Protein AF-A0AAW7FZV9-F1 (afdb_monomer_lite)

Secondary structure (DSSP, 8-state):
--HHHHHHHHHH-TTS---HHHHHHHHHHHHHHHHHHHHHHHHHHHHHHHHHHHHHHHHHHHHHHHHHHHHHHHHHHHHHHHHHHH--S-THHHHHHHHHHHHHHHHHHHHHHHHHHHHHHHHHHHHHHHHHHHH-GGGGGG--TTS-HHHHHHHHHHHHHT-PPPPPPPGGGS--S-TTS-----HHHHHHHHHHTT---EEE-TTT--EEETTS---S--SS--S-S---PPP-

Radius of gyration: 45.5 Å; chains: 1; bounding box: 96×72×115 Å

Structure (mmCIF, N/CA/C/O backbone):
data_AF-A0AAW7FZV9-F1
#
_entry.id   AF-A0AAW7FZV9-F1
#
loop_
_atom_site.group_PDB
_atom_site.id
_atom_site.type_symbol
_atom_site.label_atom_id
_atom_site.label_alt_id
_atom_site.label_comp_id
_atom_site.label_asym_id
_atom_site.label_entity_id
_atom_site.label_seq_id
_atom_site.pdbx_PDB_ins_code
_atom_site.Cartn_x
_atom_site.Cartn_y
_atom_site.Cartn_z
_atom_site.occupancy
_atom_site.B_iso_or_equiv
_atom_site.auth_seq_id
_atom_site.auth_comp_id
_atom_site.auth_asym_id
_atom_site.auth_atom_id
_atom_site.pdbx_PDB_model_num
ATOM 1 N N . MET A 1 1 ? 39.078 41.104 9.890 1.00 48.28 1 MET A N 1
ATOM 2 C CA . MET A 1 1 ? 39.860 40.511 10.993 1.00 48.28 1 MET A CA 1
ATOM 3 C C . MET A 1 1 ? 38.990 39.436 11.601 1.00 48.28 1 MET A C 1
ATOM 5 O O . MET A 1 1 ? 37.828 39.721 11.857 1.00 48.28 1 MET A O 1
ATOM 9 N N . THR A 1 2 ? 39.477 38.201 11.698 1.00 67.50 2 THR A N 1
ATOM 10 C CA . THR A 1 2 ? 38.737 37.128 12.384 1.00 67.50 2 THR A CA 1
ATOM 11 C C . THR A 1 2 ? 38.692 37.427 13.885 1.00 67.50 2 THR A C 1
ATOM 13 O O . THR A 1 2 ? 39.606 38.070 14.400 1.00 67.50 2 THR A O 1
ATOM 16 N N . ASP A 1 3 ? 37.669 36.950 14.599 1.00 77.88 3 ASP A N 1
ATOM 17 C CA . ASP A 1 3 ? 37.513 37.195 16.048 1.00 77.88 3 ASP A CA 1
ATOM 18 C C . ASP A 1 3 ? 38.757 36.783 16.861 1.00 77.88 3 ASP A C 1
ATOM 20 O O . ASP A 1 3 ? 39.100 37.402 17.863 1.00 77.88 3 ASP A O 1
ATOM 24 N N . ILE A 1 4 ? 39.497 35.782 16.377 1.00 77.38 4 ILE A N 1
ATOM 25 C CA . ILE A 1 4 ? 40.758 35.319 16.969 1.00 77.38 4 ILE A CA 1
ATOM 26 C C . ILE A 1 4 ? 41.880 36.365 16.837 1.00 77.38 4 ILE A C 1
ATOM 28 O O . ILE A 1 4 ? 42.621 36.588 17.794 1.00 77.38 4 ILE A O 1
ATOM 32 N N . GLN A 1 5 ? 41.995 37.044 15.689 1.00 78.44 5 GLN A N 1
ATOM 33 C CA . GLN A 1 5 ? 43.024 38.070 15.466 1.00 78.44 5 GLN A CA 1
ATOM 34 C C . GLN A 1 5 ? 42.822 39.283 16.381 1.00 78.44 5 GLN A C 1
ATOM 36 O O . GLN A 1 5 ? 43.799 39.811 16.906 1.00 78.44 5 GLN A O 1
ATOM 41 N N . ALA A 1 6 ? 41.566 39.678 16.615 1.00 80.06 6 ALA A N 1
ATOM 42 C CA . ALA A 1 6 ? 41.227 40.761 17.537 1.00 80.06 6 ALA A CA 1
ATOM 43 C C . ALA A 1 6 ? 41.594 40.405 18.991 1.00 80.06 6 ALA A C 1
ATOM 45 O O . ALA A 1 6 ? 42.264 41.179 19.671 1.00 80.06 6 ALA A O 1
ATOM 46 N N . LEU A 1 7 ? 41.259 39.189 19.441 1.00 78.88 7 LEU A N 1
ATOM 47 C CA . LEU A 1 7 ? 41.617 38.703 20.780 1.00 78.88 7 LEU A CA 1
ATOM 48 C C . LEU A 1 7 ? 43.136 38.593 20.983 1.00 78.88 7 LEU A C 1
ATOM 50 O O . LEU A 1 7 ? 43.645 38.873 22.070 1.00 78.88 7 LEU A O 1
ATOM 54 N N . ARG A 1 8 ? 43.879 38.210 19.939 1.00 82.25 8 ARG A N 1
ATOM 55 C CA . ARG A 1 8 ? 45.347 38.139 19.972 1.00 82.25 8 ARG A CA 1
ATOM 56 C C . ARG A 1 8 ? 45.977 39.521 20.140 1.00 82.25 8 ARG A C 1
ATOM 58 O O . ARG A 1 8 ? 46.935 39.664 20.899 1.00 82.25 8 ARG A O 1
ATOM 65 N N . GLU A 1 9 ? 45.430 40.531 19.471 1.00 81.31 9 GLU A N 1
ATOM 66 C CA . GLU A 1 9 ? 45.873 41.925 19.574 1.00 81.31 9 GLU A CA 1
ATOM 67 C C . GLU A 1 9 ? 45.597 42.509 20.971 1.00 81.31 9 GLU A C 1
ATOM 69 O O . GLU A 1 9 ? 46.486 43.114 21.577 1.00 81.31 9 GLU A O 1
ATOM 74 N N . GLU A 1 10 ? 44.420 42.231 21.542 1.00 79.88 10 GLU A N 1
ATOM 75 C CA . GLU A 1 10 ? 44.061 42.630 22.909 1.00 79.88 10 GLU A CA 1
ATOM 76 C C . GLU A 1 10 ? 44.958 41.972 23.970 1.00 79.88 10 GLU A C 1
ATOM 78 O O . GLU A 1 10 ? 45.475 42.646 24.865 1.00 79.88 10 GLU A O 1
ATOM 83 N N . LEU A 1 11 ? 45.1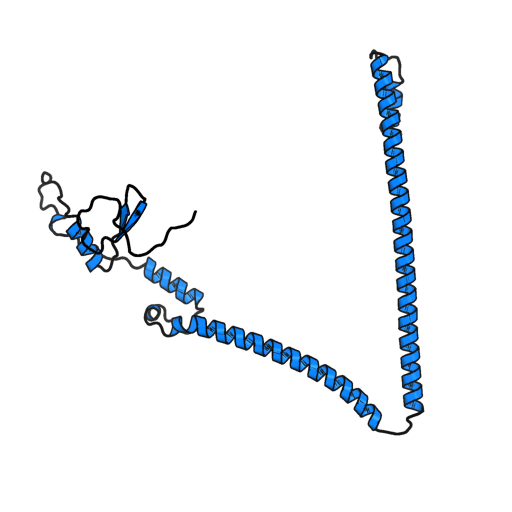98 40.661 23.861 1.00 74.81 11 LEU A N 1
ATOM 84 C CA . LEU A 1 11 ? 46.033 39.909 24.806 1.00 74.81 11 LEU A CA 1
ATOM 85 C C . LEU A 1 11 ? 47.528 40.227 24.678 1.00 74.81 11 LEU A C 1
ATOM 87 O O . LEU A 1 11 ? 48.272 40.082 25.654 1.00 74.81 11 LEU A O 1
ATOM 91 N N . SER A 1 12 ? 47.968 40.680 23.502 1.00 75.12 12 SER A N 1
ATOM 92 C CA . SER A 1 12 ? 49.342 41.123 23.261 1.00 75.12 12 SER A CA 1
ATOM 93 C C . SER A 1 12 ? 49.638 42.506 23.859 1.00 75.12 12 SER A C 1
ATOM 95 O O . SER A 1 12 ? 50.814 42.866 23.966 1.00 75.12 12 SER A O 1
ATOM 97 N N . ASN A 1 13 ? 48.625 43.282 24.271 1.00 76.50 13 ASN A N 1
ATOM 98 C CA . ASN A 1 13 ? 48.815 44.612 24.849 1.00 76.50 13 ASN A CA 1
ATOM 99 C C . ASN A 1 13 ? 49.250 44.535 26.332 1.00 76.50 13 ASN A C 1
ATOM 101 O O . ASN A 1 13 ? 48.475 44.103 27.195 1.00 76.50 13 ASN A O 1
ATOM 105 N N . PRO A 1 14 ? 50.464 45.001 26.694 1.00 67.62 14 PRO A N 1
ATOM 106 C CA . PRO A 1 14 ? 50.975 44.872 28.054 1.00 67.62 14 PRO A CA 1
ATOM 107 C C . PRO A 1 14 ? 50.201 45.671 29.110 1.00 67.62 14 PRO A C 1
ATOM 109 O O . PRO A 1 14 ? 50.259 45.307 30.287 1.00 67.62 14 PRO A O 1
ATOM 112 N N . ALA A 1 15 ? 49.471 46.718 28.709 1.00 60.53 15 ALA A N 1
ATOM 113 C CA . ALA A 1 15 ? 48.881 47.729 29.594 1.00 60.53 15 ALA A CA 1
ATOM 114 C C . ALA A 1 15 ? 47.685 47.247 30.444 1.00 60.53 15 ALA A C 1
ATOM 116 O O . ALA A 1 15 ? 47.315 47.894 31.420 1.00 60.53 15 ALA A O 1
ATOM 117 N N . ILE A 1 16 ? 47.085 46.103 30.111 1.00 59.22 16 ILE A N 1
ATOM 118 C CA . ILE A 1 16 ? 45.865 45.600 30.762 1.00 59.22 16 ILE A CA 1
ATOM 119 C C . ILE A 1 16 ? 46.254 44.711 31.949 1.00 59.22 16 ILE A C 1
ATOM 121 O O . ILE A 1 16 ? 46.385 43.523 31.718 1.00 59.22 16 ILE A O 1
ATOM 125 N N . GLY A 1 17 ? 46.494 45.247 33.156 1.00 57.84 17 GLY A N 1
ATOM 126 C CA . GLY A 1 17 ? 47.088 44.648 34.390 1.00 57.84 17 GLY A CA 1
ATOM 127 C C . GLY A 1 17 ? 46.850 43.168 34.795 1.00 57.84 17 GLY A C 1
ATOM 128 O O . GLY A 1 17 ? 46.640 42.868 35.965 1.00 57.84 17 GLY A O 1
ATOM 129 N N . SER A 1 18 ? 46.923 42.233 33.857 1.00 60.34 18 SER A N 1
ATOM 130 C CA . SER A 1 18 ? 46.695 40.800 33.962 1.00 60.34 18 SER A CA 1
ATOM 131 C C . SER A 1 18 ? 48.032 40.079 34.105 1.00 60.34 18 SER A C 1
ATOM 133 O O . SER A 1 18 ? 49.039 40.464 33.504 1.00 60.34 18 SER A O 1
ATOM 135 N N . ASN A 1 19 ? 48.033 39.026 34.921 1.00 73.12 19 ASN A N 1
ATOM 136 C CA . ASN A 1 19 ? 49.198 38.211 35.239 1.00 73.12 19 ASN A CA 1
ATOM 137 C C . ASN A 1 19 ? 49.856 37.679 33.949 1.00 73.12 19 ASN A C 1
ATOM 139 O O . ASN A 1 19 ? 49.227 36.969 33.164 1.00 73.12 19 ASN A O 1
ATOM 143 N N . ALA A 1 20 ? 51.136 38.005 33.734 1.00 75.81 20 ALA A N 1
ATOM 144 C CA . ALA A 1 20 ? 51.879 37.676 32.514 1.00 75.81 20 ALA A CA 1
ATOM 145 C C . ALA A 1 20 ? 51.858 36.177 32.160 1.00 75.81 20 ALA A C 1
ATOM 147 O O . ALA A 1 20 ? 51.938 35.817 30.986 1.00 75.81 20 ALA A O 1
ATOM 148 N N . HIS A 1 21 ? 51.731 35.299 33.159 1.00 74.94 21 HIS A N 1
ATOM 149 C CA . HIS A 1 21 ? 51.603 33.862 32.942 1.00 74.94 21 HIS A CA 1
ATOM 150 C C . HIS A 1 21 ? 50.275 33.487 32.265 1.00 74.94 21 HIS A C 1
ATOM 152 O O . HIS A 1 21 ? 50.275 32.702 31.319 1.00 74.94 21 HIS A O 1
ATOM 158 N N . LEU A 1 22 ? 49.164 34.106 32.675 1.00 80.00 22 LEU A N 1
ATOM 159 C CA . LEU A 1 22 ? 47.839 33.850 32.103 1.00 80.00 22 LEU A CA 1
ATOM 160 C C . LEU A 1 22 ? 47.755 34.316 30.646 1.00 80.00 22 LEU A C 1
ATOM 162 O O . LEU A 1 22 ? 47.154 33.633 29.825 1.00 80.00 22 LEU A O 1
ATOM 166 N N . ARG A 1 23 ? 48.418 35.425 30.295 1.00 81.19 23 ARG A N 1
ATOM 167 C CA . ARG A 1 23 ? 48.503 35.883 28.897 1.00 81.19 23 ARG A CA 1
ATOM 168 C C . ARG A 1 23 ? 49.247 34.899 28.002 1.00 81.19 23 ARG A C 1
ATOM 170 O O . ARG A 1 23 ? 48.812 34.657 26.886 1.00 81.19 23 ARG A O 1
ATOM 177 N N . LYS A 1 24 ? 50.346 34.310 28.488 1.00 81.88 24 LYS A N 1
ATOM 178 C CA . LYS A 1 24 ? 51.089 33.288 27.733 1.00 81.88 24 LYS A CA 1
ATOM 179 C C . LYS A 1 24 ? 50.229 32.057 27.459 1.00 81.88 24 LYS A C 1
ATOM 181 O O . LYS A 1 24 ? 50.237 31.574 26.336 1.00 81.88 24 LYS A O 1
ATOM 186 N N . ILE A 1 25 ? 49.473 31.602 28.462 1.00 84.44 25 ILE A N 1
ATOM 187 C CA . ILE A 1 25 ? 48.535 30.481 28.311 1.00 84.44 25 ILE A CA 1
ATOM 188 C C . ILE A 1 25 ? 47.414 30.843 27.328 1.00 84.44 25 ILE A C 1
ATOM 190 O O . ILE A 1 25 ? 47.071 30.049 26.461 1.00 84.44 25 ILE A O 1
ATOM 194 N N . ALA A 1 26 ? 46.853 32.048 27.426 1.00 86.25 26 ALA A N 1
ATOM 195 C CA . ALA A 1 26 ? 45.797 32.483 26.518 1.00 86.25 26 ALA A CA 1
ATOM 196 C C . ALA A 1 26 ? 46.284 32.556 25.060 1.00 86.25 26 ALA A C 1
ATOM 198 O O . ALA A 1 26 ? 45.591 32.089 24.164 1.00 86.25 26 ALA A O 1
ATOM 199 N N . LEU A 1 27 ? 47.494 33.074 24.823 1.00 84.19 27 LEU A N 1
ATOM 200 C CA . LEU A 1 27 ? 48.094 33.112 23.487 1.00 84.19 27 LEU A CA 1
ATOM 201 C C . LEU A 1 27 ? 48.385 31.708 22.940 1.00 84.19 27 LEU A C 1
ATOM 203 O O . LEU A 1 27 ? 48.076 31.459 21.780 1.00 84.19 27 LEU A O 1
ATOM 207 N N . SER A 1 28 ? 48.896 30.778 23.758 1.00 87.00 28 SER A N 1
ATOM 208 C CA . SER A 1 28 ? 49.118 29.398 23.300 1.00 87.00 28 SER A CA 1
ATOM 209 C C . SER A 1 28 ? 47.812 28.689 22.938 1.00 87.00 28 SER A C 1
ATOM 211 O O . SER A 1 28 ? 47.760 27.989 21.936 1.00 87.00 28 SER A O 1
ATOM 213 N N . LEU A 1 29 ? 46.739 28.918 23.704 1.00 89.81 29 LEU A N 1
ATOM 214 C CA . LEU A 1 29 ? 45.417 28.367 23.392 1.00 89.81 29 LEU A CA 1
ATOM 215 C C . LEU A 1 29 ? 44.837 28.947 22.094 1.00 89.81 29 LEU A C 1
ATOM 217 O O . LEU A 1 29 ? 44.150 28.236 21.367 1.00 89.81 29 LEU A O 1
ATOM 221 N N . LEU A 1 30 ? 45.107 30.221 21.786 1.00 86.62 30 LEU A N 1
ATOM 222 C CA . LEU A 1 30 ? 44.715 30.809 20.503 1.00 86.62 30 LEU A CA 1
ATOM 223 C C . LEU A 1 30 ? 45.502 30.195 19.339 1.00 86.62 30 LEU A C 1
ATOM 225 O O . LEU A 1 30 ? 44.887 29.864 18.330 1.00 86.62 30 LEU A O 1
ATOM 229 N N . ASP A 1 31 ? 46.816 29.995 19.487 1.00 87.62 31 ASP A N 1
ATOM 230 C CA . ASP A 1 31 ? 47.641 29.348 18.458 1.00 87.62 31 ASP A CA 1
ATOM 231 C C . ASP A 1 31 ? 47.176 27.887 18.209 1.00 87.62 31 ASP A C 1
ATOM 233 O O . ASP A 1 31 ? 47.075 27.454 17.057 1.00 87.62 31 ASP A O 1
ATOM 237 N N . ASP A 1 32 ? 46.814 27.141 19.263 1.00 89.62 32 ASP A N 1
ATOM 238 C CA . ASP A 1 32 ? 46.247 25.786 19.151 1.00 89.62 32 ASP A CA 1
ATOM 239 C C . ASP A 1 32 ? 44.879 25.790 18.438 1.00 89.62 32 ASP A C 1
ATOM 241 O O . ASP A 1 32 ? 44.644 24.986 17.532 1.00 89.62 32 ASP A O 1
ATOM 245 N N . LEU A 1 33 ? 43.996 26.739 18.775 1.00 86.88 33 LEU A N 1
ATOM 246 C CA . LEU A 1 33 ? 42.691 26.903 18.122 1.00 86.88 33 LEU A CA 1
ATOM 247 C C . LEU A 1 33 ? 42.809 27.297 16.643 1.00 86.88 33 LEU A C 1
ATOM 249 O O . LEU A 1 33 ? 42.024 26.828 15.817 1.00 86.88 33 LEU A O 1
ATOM 253 N N . GLU A 1 34 ? 43.765 28.156 16.279 1.00 83.75 34 GLU A N 1
ATOM 254 C CA . GLU A 1 34 ? 44.037 28.494 14.875 1.00 83.75 34 GLU A CA 1
ATOM 255 C C . GLU A 1 34 ? 44.513 27.270 14.096 1.00 83.75 34 GLU A C 1
ATOM 257 O O . GLU A 1 34 ? 44.059 27.031 12.973 1.00 83.75 34 GLU A O 1
ATOM 262 N N . LYS A 1 35 ? 45.384 26.462 14.706 1.00 85.94 35 LYS A N 1
ATOM 263 C CA . LYS A 1 35 ? 45.892 25.231 14.105 1.00 85.94 35 LYS A CA 1
ATOM 264 C C . LYS A 1 35 ? 44.772 24.217 13.861 1.00 85.94 35 LYS A C 1
ATOM 266 O O . LYS A 1 35 ? 44.686 23.664 12.766 1.00 85.94 35 LYS A O 1
ATOM 271 N N . GLU A 1 36 ? 43.887 24.004 14.835 1.00 86.19 36 GLU A N 1
ATOM 272 C CA . GLU A 1 36 ? 42.720 23.124 14.681 1.00 86.19 36 GLU A CA 1
ATOM 273 C C . GLU A 1 36 ? 41.746 23.621 13.609 1.00 86.19 36 GLU A C 1
ATOM 275 O O . GLU A 1 36 ? 41.313 22.838 12.759 1.00 86.19 36 GLU A O 1
ATOM 280 N N . LYS A 1 37 ? 41.445 24.927 13.579 1.00 82.31 37 LYS A N 1
ATOM 281 C CA . LYS A 1 37 ? 40.612 25.514 12.515 1.00 82.31 37 LYS A CA 1
ATOM 282 C C . LYS A 1 37 ? 41.249 25.351 11.135 1.00 82.31 37 LYS A C 1
ATOM 284 O O . LYS A 1 37 ? 40.535 25.078 10.172 1.00 82.31 37 LYS A O 1
ATOM 289 N N . GLY A 1 38 ? 42.574 25.463 11.041 1.00 80.81 38 GLY A N 1
ATOM 290 C CA . GLY A 1 38 ? 43.329 25.183 9.821 1.00 80.81 38 GLY A CA 1
ATOM 291 C C . GLY A 1 38 ? 43.182 23.732 9.355 1.00 80.81 38 GLY A C 1
ATOM 292 O O . GLY A 1 38 ? 42.900 23.499 8.181 1.00 80.81 38 GLY A O 1
ATOM 293 N N . TYR A 1 39 ? 43.292 22.759 10.268 1.00 72.88 39 TYR A N 1
ATOM 294 C CA . TYR A 1 39 ? 43.063 21.343 9.949 1.00 72.88 39 TYR A CA 1
ATOM 295 C C . TYR A 1 39 ? 41.624 21.065 9.508 1.00 72.88 39 TYR A C 1
ATOM 297 O O . TYR A 1 39 ? 41.423 20.371 8.513 1.00 72.88 39 TYR A O 1
ATOM 305 N N . SER A 1 40 ? 40.630 21.632 10.200 1.00 74.56 40 SER A N 1
ATOM 306 C CA . SER A 1 40 ? 39.217 21.488 9.826 1.00 74.56 40 SER A CA 1
ATOM 307 C C . SER A 1 40 ? 38.949 22.064 8.435 1.00 74.56 40 SER A C 1
ATOM 309 O O . SER A 1 40 ? 38.308 21.419 7.613 1.00 74.56 40 SER A O 1
ATOM 311 N N . SER A 1 41 ? 39.497 23.245 8.136 1.00 81.44 41 SER A N 1
ATOM 312 C CA . SER A 1 41 ? 39.334 23.897 6.834 1.00 81.44 41 SER A CA 1
ATOM 313 C C . SER A 1 41 ? 40.021 23.131 5.698 1.00 81.44 41 SER A C 1
ATOM 315 O O . SER A 1 41 ? 39.439 23.002 4.622 1.00 81.44 41 SER A O 1
ATOM 317 N N . ALA A 1 42 ? 41.220 22.584 5.925 1.00 78.44 42 ALA A N 1
ATOM 318 C CA . ALA A 1 42 ? 41.913 21.756 4.938 1.00 78.44 42 ALA A CA 1
ATOM 319 C C . ALA A 1 42 ? 41.158 20.445 4.666 1.00 78.44 42 ALA A C 1
ATOM 321 O O . ALA A 1 42 ? 40.971 20.069 3.511 1.00 78.44 42 ALA A O 1
ATOM 322 N N . TYR A 1 43 ? 40.659 19.795 5.720 1.00 78.75 43 TYR A N 1
ATOM 323 C CA . TYR A 1 43 ? 39.842 18.589 5.607 1.00 78.75 43 TYR A CA 1
ATOM 324 C C . TYR A 1 43 ? 38.531 18.847 4.852 1.00 78.75 43 TYR A C 1
ATOM 326 O O . TYR A 1 43 ? 38.150 18.074 3.974 1.00 78.75 43 TYR A O 1
ATOM 334 N N . GLU A 1 44 ? 37.846 19.952 5.150 1.00 81.19 44 GLU A N 1
ATOM 335 C CA . GLU A 1 44 ? 36.645 20.357 4.419 1.00 81.19 44 GLU A CA 1
ATOM 336 C C . GLU A 1 44 ? 36.952 20.648 2.948 1.00 81.19 44 GLU A C 1
ATOM 338 O O . GLU A 1 44 ? 36.219 20.183 2.077 1.00 81.19 44 GLU A O 1
ATOM 343 N N . ALA A 1 45 ? 38.049 21.349 2.649 1.00 79.69 45 ALA A N 1
ATOM 344 C CA . ALA A 1 45 ? 38.463 21.628 1.276 1.00 79.69 45 ALA A CA 1
ATOM 345 C C . ALA A 1 45 ? 38.760 20.341 0.484 1.00 79.69 45 ALA A C 1
ATOM 347 O O . ALA A 1 45 ? 38.291 20.198 -0.646 1.00 79.69 45 ALA A O 1
ATOM 348 N N . GLU A 1 46 ? 39.474 19.380 1.077 1.00 83.19 46 GLU A N 1
ATOM 349 C CA . GLU A 1 46 ? 39.716 18.068 0.463 1.00 83.19 46 GLU A CA 1
ATOM 350 C C . GLU A 1 46 ? 38.415 17.280 0.268 1.00 83.19 46 GLU A C 1
ATOM 352 O O . GLU A 1 46 ? 38.184 16.717 -0.802 1.00 83.19 46 GLU A O 1
ATOM 357 N N . LYS A 1 47 ? 37.518 17.281 1.260 1.00 88.81 47 LYS A N 1
ATOM 358 C CA . LYS A 1 47 ? 36.204 16.634 1.154 1.00 88.81 47 LYS A CA 1
ATOM 359 C C . LYS A 1 47 ? 35.387 17.205 -0.008 1.00 88.81 47 LYS A C 1
ATOM 361 O O . LYS A 1 47 ? 34.824 16.438 -0.789 1.00 88.81 47 LYS A O 1
ATOM 366 N N . TRP A 1 48 ? 35.341 18.530 -0.147 1.00 85.25 48 TRP A N 1
ATOM 367 C CA . TRP A 1 48 ? 34.668 19.192 -1.268 1.00 85.25 48 TRP A CA 1
ATOM 368 C C . TRP A 1 48 ? 35.345 18.897 -2.610 1.00 85.25 48 TRP A C 1
ATOM 370 O O . TRP A 1 48 ? 34.654 18.734 -3.614 1.00 85.25 48 TRP A O 1
ATOM 380 N N . HIS A 1 49 ? 36.672 18.755 -2.636 1.00 84.06 49 HIS A N 1
ATOM 381 C CA . HIS A 1 49 ? 37.401 18.358 -3.839 1.00 84.06 49 HIS A CA 1
ATOM 382 C C . HIS A 1 49 ? 37.006 16.953 -4.320 1.00 84.06 49 HIS A C 1
ATOM 384 O O . HIS A 1 49 ? 36.676 16.779 -5.494 1.00 84.06 49 HIS A O 1
ATOM 390 N N . TYR A 1 50 ? 36.965 15.966 -3.419 1.00 82.25 50 TYR A N 1
ATOM 391 C CA . TYR A 1 50 ? 36.512 14.613 -3.758 1.00 82.25 50 TYR A CA 1
ATOM 392 C C . TYR A 1 50 ? 35.036 14.570 -4.159 1.00 82.25 50 TYR A C 1
ATOM 394 O O . TYR A 1 50 ? 34.683 13.839 -5.082 1.00 82.25 50 TYR A O 1
ATOM 402 N N . HIS A 1 51 ? 34.182 15.370 -3.515 1.00 81.94 51 HIS A N 1
ATOM 403 C CA . HIS A 1 51 ? 32.773 15.479 -3.892 1.00 81.94 51 HIS A CA 1
ATOM 404 C C . HIS A 1 51 ? 32.608 15.988 -5.328 1.00 81.94 51 HIS A C 1
ATOM 406 O O . HIS A 1 51 ? 31.918 15.361 -6.125 1.00 81.94 51 HIS A O 1
ATOM 412 N N . GLY A 1 52 ? 33.307 17.068 -5.690 1.00 85.06 52 GLY A N 1
ATOM 413 C CA . GLY A 1 52 ? 33.256 17.612 -7.048 1.00 85.06 52 GLY A CA 1
ATOM 414 C C . GLY A 1 52 ? 33.833 16.661 -8.104 1.00 85.06 52 GLY A C 1
ATOM 415 O O . GLY A 1 52 ? 33.323 16.596 -9.222 1.00 85.06 52 GLY A O 1
ATOM 416 N N . LEU A 1 53 ? 34.867 15.883 -7.760 1.00 84.62 53 LEU A N 1
ATOM 417 C CA . LEU A 1 53 ? 35.369 14.818 -8.634 1.00 84.62 53 LEU A CA 1
ATOM 418 C C . LEU A 1 53 ? 34.316 13.724 -8.847 1.00 84.62 53 LEU A C 1
ATOM 420 O O . LEU A 1 53 ? 34.087 13.333 -9.988 1.00 84.62 53 LEU A O 1
ATOM 424 N N . ALA A 1 54 ? 33.648 13.274 -7.783 1.00 79.56 54 ALA A N 1
ATOM 425 C CA . ALA A 1 54 ? 32.605 12.256 -7.865 1.00 79.56 54 ALA A CA 1
ATOM 426 C C . ALA A 1 54 ? 31.392 12.725 -8.688 1.00 79.56 54 ALA A C 1
ATOM 428 O O . ALA A 1 54 ? 30.902 11.973 -9.527 1.00 79.56 54 ALA A O 1
ATOM 429 N N . GLU A 1 55 ? 30.945 13.972 -8.510 1.00 77.81 55 GLU A N 1
ATOM 430 C CA . GLU A 1 55 ? 29.876 14.566 -9.325 1.00 77.81 55 GLU A CA 1
ATOM 431 C C . GLU A 1 55 ? 30.277 14.639 -10.805 1.00 77.81 55 GLU A C 1
ATOM 433 O O . GLU A 1 55 ? 29.531 14.199 -11.678 1.00 77.81 55 GLU A O 1
ATOM 438 N N . SER A 1 56 ? 31.495 15.105 -11.095 1.00 85.94 56 SER A N 1
ATOM 439 C CA . SER A 1 56 ? 32.029 15.186 -12.462 1.00 85.94 56 SER A CA 1
ATOM 440 C C . SER A 1 56 ? 32.158 13.811 -13.134 1.00 85.94 56 SER A C 1
ATOM 442 O O . SER A 1 56 ? 31.852 13.652 -14.323 1.00 85.94 56 SER A O 1
ATOM 444 N N . GLU A 1 57 ? 32.584 12.789 -12.384 1.00 88.81 57 GLU A N 1
ATOM 445 C CA . GLU A 1 57 ? 32.631 11.413 -12.876 1.00 88.81 57 GLU A CA 1
ATOM 446 C C . GLU A 1 57 ? 31.239 10.820 -13.096 1.00 88.81 57 GLU A C 1
ATOM 448 O O . GLU A 1 57 ? 31.035 10.169 -14.124 1.00 88.81 57 GLU A O 1
ATOM 453 N N . GLY A 1 58 ? 30.287 11.097 -12.201 1.00 87.06 58 GLY A N 1
ATOM 454 C CA . GLY A 1 58 ? 28.882 10.724 -12.358 1.00 87.06 58 GLY A CA 1
ATOM 455 C C . GLY A 1 58 ? 28.294 11.298 -13.643 1.00 87.06 58 GLY A C 1
ATOM 456 O O . GLY A 1 58 ? 27.848 10.553 -14.511 1.00 87.06 58 GLY A O 1
ATOM 457 N N . GLU A 1 59 ? 28.441 12.604 -13.867 1.00 91.81 59 GLU A N 1
ATOM 458 C CA . GLU A 1 59 ? 27.974 13.225 -15.107 1.00 91.81 59 GLU A CA 1
ATOM 459 C C . GLU A 1 59 ? 28.658 12.653 -16.362 1.00 91.81 59 GLU A C 1
ATOM 461 O O . GLU A 1 59 ? 28.078 12.596 -17.451 1.00 91.81 59 GLU A O 1
ATOM 466 N N . ARG A 1 60 ? 29.939 12.271 -16.263 1.00 90.56 60 ARG A N 1
ATOM 467 C CA . ARG A 1 60 ? 30.665 11.640 -17.374 1.00 90.56 60 ARG A CA 1
ATOM 468 C C . ARG A 1 60 ? 30.103 10.253 -17.680 1.00 90.56 60 ARG A C 1
ATOM 470 O O . ARG A 1 60 ? 30.015 9.922 -18.867 1.00 90.56 60 ARG A O 1
ATOM 477 N N . ALA A 1 61 ? 29.747 9.485 -16.653 1.00 90.06 61 ALA A N 1
ATOM 478 C CA . ALA A 1 61 ? 29.097 8.188 -16.781 1.00 90.06 61 ALA A CA 1
ATOM 479 C C . ALA A 1 61 ? 27.702 8.333 -17.403 1.00 90.06 61 ALA A C 1
ATOM 481 O O . ALA A 1 61 ? 27.457 7.712 -18.434 1.00 90.06 61 ALA A O 1
ATOM 482 N N . ASP A 1 62 ? 26.873 9.255 -16.910 1.00 93.12 62 ASP A N 1
ATOM 483 C CA . ASP A 1 62 ? 25.532 9.526 -17.453 1.00 93.12 62 ASP A CA 1
ATOM 484 C C . ASP A 1 62 ? 25.590 9.921 -18.936 1.00 93.12 62 ASP A C 1
ATOM 486 O O . ASP A 1 62 ? 24.843 9.423 -19.783 1.00 93.12 62 ASP A O 1
ATOM 490 N N . ARG A 1 63 ? 26.545 10.789 -19.304 1.00 93.50 63 ARG A N 1
ATOM 491 C CA . ARG A 1 63 ? 26.780 11.153 -20.711 1.00 93.50 63 ARG A CA 1
ATOM 492 C C . ARG A 1 63 ? 27.237 9.961 -21.553 1.00 93.50 63 ARG A C 1
ATOM 494 O O . ARG A 1 63 ? 26.974 9.947 -22.754 1.00 93.50 63 ARG A O 1
ATOM 501 N N . ALA A 1 64 ? 27.982 9.014 -20.985 1.00 93.31 64 ALA A N 1
ATOM 502 C CA . ALA A 1 64 ? 28.415 7.812 -21.693 1.00 93.31 64 ALA A CA 1
ATOM 503 C C . ALA A 1 64 ? 27.263 6.822 -21.882 1.00 93.31 64 ALA A C 1
ATOM 505 O O . ALA A 1 64 ? 27.089 6.322 -22.991 1.00 93.31 64 ALA A O 1
ATOM 506 N N . GLU A 1 65 ? 26.450 6.613 -20.851 1.00 93.38 65 GLU A N 1
ATOM 507 C CA . GLU A 1 65 ? 25.259 5.767 -20.901 1.00 93.38 65 GLU A CA 1
ATOM 508 C C . GLU A 1 65 ? 24.264 6.280 -21.942 1.00 93.38 65 GLU A C 1
ATOM 510 O O . GLU A 1 65 ? 23.873 5.536 -22.839 1.00 93.38 65 GLU A O 1
ATOM 515 N N . LYS A 1 66 ? 23.978 7.587 -21.938 1.00 95.12 66 LYS A N 1
ATOM 516 C CA . LYS A 1 66 ? 23.097 8.202 -22.936 1.00 95.12 66 LYS A CA 1
ATOM 517 C C . LYS A 1 66 ? 23.606 8.033 -24.372 1.00 95.12 66 LYS A C 1
ATOM 519 O O . LYS A 1 66 ? 22.817 7.807 -25.285 1.00 95.12 66 LYS A O 1
ATOM 524 N N . ARG A 1 67 ? 24.927 8.101 -24.596 1.00 95.12 67 ARG A N 1
ATOM 525 C CA . ARG A 1 67 ? 25.517 7.828 -25.922 1.00 95.12 67 ARG A CA 1
ATOM 526 C C . ARG A 1 67 ? 25.306 6.378 -26.351 1.00 95.12 67 ARG A C 1
ATOM 528 O O . ARG A 1 67 ? 24.967 6.151 -27.508 1.00 95.12 67 ARG A O 1
ATOM 535 N N . ILE A 1 68 ? 25.499 5.426 -25.436 1.00 93.81 68 ILE A N 1
ATOM 536 C CA . ILE A 1 68 ? 25.282 3.997 -25.699 1.00 93.81 68 ILE A CA 1
ATOM 537 C C . ILE A 1 68 ? 23.806 3.742 -26.012 1.00 93.81 68 ILE A C 1
ATOM 539 O O . ILE A 1 68 ? 23.496 3.081 -27.000 1.00 93.81 68 ILE A O 1
ATOM 543 N N . GLU A 1 69 ? 22.889 4.307 -25.229 1.00 93.25 69 GLU A N 1
ATOM 544 C CA . GLU A 1 69 ? 21.448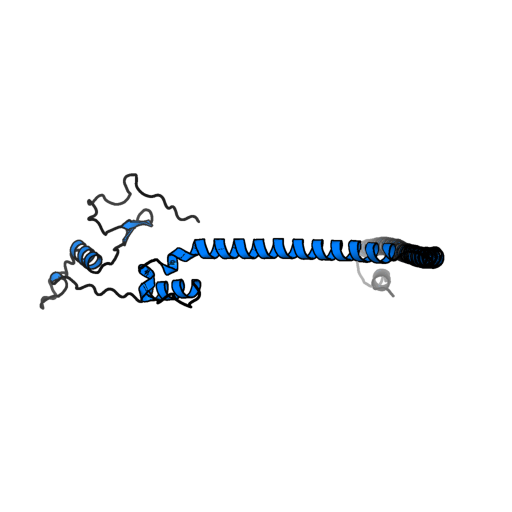 4.183 -25.454 1.00 93.25 69 GLU A CA 1
ATOM 545 C C . GLU A 1 69 ? 21.036 4.740 -26.826 1.00 93.25 69 GLU A C 1
ATOM 547 O O . GLU A 1 69 ? 20.338 4.075 -27.599 1.00 93.25 69 GLU A O 1
ATOM 552 N N . GLU A 1 70 ? 21.515 5.935 -27.180 1.00 93.31 70 GLU A N 1
ATOM 553 C CA . GLU A 1 70 ? 21.268 6.543 -28.488 1.00 93.31 70 GLU A CA 1
ATOM 554 C C . GLU A 1 70 ? 21.844 5.705 -29.640 1.00 93.31 70 GLU A C 1
ATOM 556 O O . GLU A 1 70 ? 21.217 5.598 -30.702 1.00 93.31 70 GLU A O 1
ATOM 561 N N . GLU A 1 71 ? 23.019 5.101 -29.446 1.00 92.50 71 GLU A N 1
ATOM 562 C CA . GLU A 1 71 ? 23.664 4.220 -30.419 1.00 92.50 71 GLU A CA 1
ATOM 563 C C . GLU A 1 71 ? 22.882 2.917 -30.609 1.00 92.50 71 GLU A C 1
ATOM 565 O O . GLU A 1 71 ? 22.590 2.558 -31.750 1.00 92.50 71 GLU A O 1
ATOM 570 N N . ILE A 1 72 ? 22.425 2.282 -29.525 1.00 92.25 72 ILE A N 1
ATOM 571 C CA . ILE A 1 72 ? 21.533 1.114 -29.570 1.00 92.25 72 ILE A CA 1
ATOM 572 C C . ILE A 1 72 ? 20.234 1.470 -30.297 1.00 92.25 72 ILE A C 1
ATOM 574 O O . ILE A 1 72 ? 19.797 0.742 -31.188 1.00 92.25 72 ILE A O 1
ATOM 578 N N . CYS A 1 73 ? 19.627 2.618 -29.990 1.00 89.44 73 CYS A N 1
ATOM 579 C CA . CYS A 1 73 ? 18.410 3.071 -30.663 1.00 89.44 73 CYS A CA 1
ATOM 580 C C . CYS A 1 73 ? 18.636 3.325 -32.160 1.00 89.44 73 CYS A C 1
ATOM 582 O O . CYS A 1 73 ? 17.755 3.067 -32.986 1.00 89.44 73 CYS A O 1
ATOM 584 N N . ARG A 1 74 ? 19.802 3.856 -32.542 1.00 90.12 74 ARG A N 1
ATOM 585 C CA . ARG A 1 74 ? 20.173 4.054 -33.949 1.00 90.12 74 ARG A CA 1
ATOM 586 C C . ARG A 1 74 ? 20.373 2.714 -34.655 1.00 90.12 74 ARG A C 1
ATOM 588 O O . ARG A 1 74 ? 19.724 2.501 -35.678 1.00 90.12 74 ARG A O 1
ATOM 595 N N . ALA A 1 75 ? 21.160 1.814 -34.070 1.00 89.69 75 ALA A N 1
ATOM 596 C CA . ALA A 1 75 ? 21.413 0.475 -34.588 1.00 89.69 75 ALA A CA 1
ATOM 597 C C . ALA A 1 75 ? 20.115 -0.330 -34.730 1.00 89.69 75 ALA A C 1
ATOM 599 O O . ALA A 1 75 ? 19.878 -0.914 -35.779 1.00 89.69 75 ALA A O 1
ATOM 600 N N . ASN A 1 76 ? 19.213 -0.278 -33.747 1.00 84.75 76 ASN A N 1
ATOM 601 C CA . ASN A 1 76 ? 17.908 -0.937 -33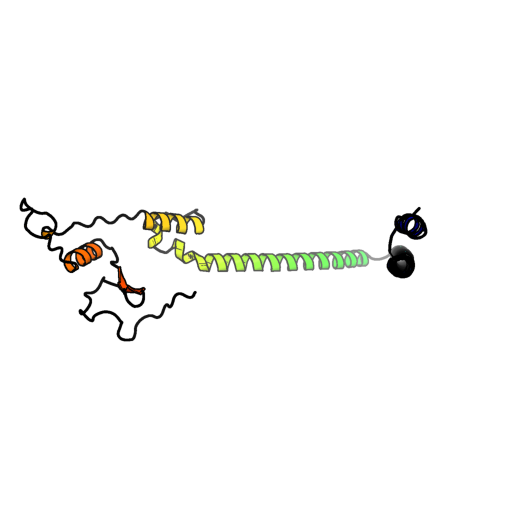.825 1.00 84.75 76 ASN A CA 1
ATOM 602 C C . ASN A 1 76 ? 17.023 -0.355 -34.931 1.00 84.75 76 ASN A C 1
ATOM 604 O O . ASN A 1 76 ? 16.371 -1.108 -35.649 1.00 84.75 76 ASN A O 1
ATOM 608 N N . ARG A 1 77 ? 17.010 0.972 -35.125 1.00 83.25 77 ARG A N 1
ATOM 609 C CA . ARG A 1 77 ? 16.269 1.596 -36.237 1.00 83.25 77 ARG A CA 1
ATOM 610 C C . ARG A 1 77 ? 16.858 1.245 -37.597 1.00 83.25 77 ARG A C 1
ATOM 612 O O . ARG A 1 77 ? 16.116 1.112 -38.565 1.00 83.25 77 ARG A O 1
ATOM 619 N N . GLU A 1 78 ? 18.176 1.147 -37.706 1.00 84.44 78 GLU A N 1
ATOM 620 C CA . GLU A 1 78 ? 18.862 0.737 -38.934 1.00 84.44 78 GLU A CA 1
ATOM 621 C C . GLU A 1 78 ? 18.664 -0.745 -39.219 1.00 84.44 78 GLU A C 1
ATOM 623 O O . GLU A 1 78 ? 18.324 -1.086 -40.345 1.00 84.44 78 GLU A O 1
ATOM 628 N N . HIS A 1 79 ? 18.758 -1.599 -38.201 1.00 82.94 79 HIS A N 1
ATOM 629 C CA . HIS A 1 79 ? 18.434 -3.015 -38.291 1.00 82.94 79 HIS A CA 1
ATOM 630 C C . HIS A 1 79 ? 16.973 -3.207 -38.695 1.00 82.94 79 HIS A C 1
ATOM 632 O O . HIS A 1 79 ? 16.712 -3.899 -39.666 1.00 82.94 79 HIS A O 1
ATOM 638 N N . HIS A 1 80 ? 16.021 -2.527 -38.047 1.00 76.00 80 HIS A N 1
ATOM 639 C CA . HIS A 1 80 ? 14.607 -2.592 -38.416 1.00 76.00 80 HIS A CA 1
ATOM 640 C C . HIS A 1 80 ? 14.358 -2.069 -39.837 1.00 76.00 80 HIS A C 1
ATOM 642 O O . HIS A 1 80 ? 13.627 -2.694 -40.595 1.00 76.00 80 HIS A O 1
ATOM 648 N N . ARG A 1 81 ? 14.991 -0.964 -40.256 1.00 74.94 81 ARG A N 1
ATOM 649 C CA . ARG A 1 81 ? 14.874 -0.470 -41.641 1.00 74.94 81 ARG A CA 1
ATOM 650 C C . ARG A 1 81 ? 15.497 -1.423 -42.654 1.00 74.94 81 ARG A C 1
ATOM 652 O O . ARG A 1 81 ? 14.876 -1.688 -43.674 1.00 74.94 81 ARG A O 1
ATOM 659 N N . GLY A 1 82 ? 16.693 -1.938 -42.387 1.00 74.69 82 GLY A N 1
ATOM 660 C CA . GLY A 1 82 ? 17.373 -2.911 -43.239 1.00 74.69 82 GLY A CA 1
ATOM 661 C C . GLY A 1 82 ? 16.578 -4.206 -43.344 1.00 74.69 82 GLY A C 1
ATOM 662 O O . GLY A 1 82 ? 16.398 -4.724 -44.438 1.00 74.69 82 GLY A O 1
ATOM 663 N N . PHE A 1 83 ? 16.009 -4.654 -42.230 1.00 67.44 83 PHE A N 1
ATOM 664 C CA . PHE A 1 83 ? 15.092 -5.776 -42.156 1.00 67.44 83 PHE A CA 1
ATOM 665 C C . PHE A 1 83 ? 13.817 -5.529 -42.966 1.00 67.44 83 PHE A C 1
ATOM 667 O O . PHE A 1 83 ? 13.490 -6.340 -43.816 1.00 67.44 83 PHE A O 1
ATOM 674 N N . MET A 1 84 ? 13.150 -4.382 -42.804 1.00 65.06 84 MET A N 1
ATOM 675 C CA . MET A 1 84 ? 11.952 -4.018 -43.577 1.00 65.06 84 MET A CA 1
ATOM 676 C C . MET A 1 84 ? 12.234 -3.874 -45.080 1.00 65.06 84 MET A C 1
ATOM 678 O O . MET A 1 84 ? 11.389 -4.223 -45.898 1.00 65.06 84 MET A O 1
ATOM 682 N N . MET A 1 85 ? 13.418 -3.384 -45.459 1.00 66.69 85 MET A N 1
ATOM 683 C CA . MET A 1 85 ? 13.828 -3.242 -46.862 1.00 66.69 85 MET A CA 1
ATOM 684 C C . MET A 1 85 ? 14.272 -4.576 -47.482 1.00 66.69 85 MET A C 1
ATOM 686 O O . MET A 1 85 ? 14.023 -4.811 -48.663 1.00 66.69 85 MET A O 1
ATOM 690 N N . ALA A 1 86 ? 14.906 -5.460 -46.704 1.00 65.25 86 ALA A N 1
ATOM 691 C CA . ALA A 1 86 ? 15.266 -6.815 -47.125 1.00 65.25 86 ALA A CA 1
ATOM 692 C C . ALA A 1 86 ? 14.031 -7.729 -47.193 1.00 65.25 86 ALA A C 1
ATOM 694 O O . ALA A 1 86 ? 13.895 -8.533 -48.115 1.00 65.25 86 ALA A O 1
ATOM 695 N N . CYS A 1 87 ? 13.085 -7.549 -46.272 1.00 50.44 87 CYS A N 1
ATOM 696 C CA . CYS A 1 87 ? 11.784 -8.203 -46.252 1.00 50.44 87 CYS A CA 1
ATOM 697 C C . CYS A 1 87 ? 10.773 -7.468 -47.141 1.00 50.44 87 CYS A C 1
ATOM 699 O O . CYS A 1 87 ? 9.656 -7.171 -46.722 1.00 50.44 87 CYS A O 1
ATOM 701 N N . ASN A 1 88 ? 11.084 -7.329 -48.435 1.00 48.22 88 ASN A N 1
ATOM 702 C CA . ASN A 1 88 ? 10.063 -7.073 -49.466 1.00 48.22 88 ASN A CA 1
ATOM 703 C C . ASN A 1 88 ? 9.061 -8.257 -49.603 1.00 48.22 88 ASN A C 1
ATOM 705 O O . ASN A 1 88 ? 8.214 -8.295 -50.496 1.00 48.22 88 ASN A O 1
ATOM 709 N N . HIS A 1 89 ? 9.145 -9.240 -48.701 1.00 53.41 89 HIS A N 1
ATOM 710 C CA . HIS A 1 89 ? 8.243 -10.361 -48.558 1.00 53.41 89 HIS A CA 1
ATOM 711 C C . HIS A 1 89 ? 7.958 -10.675 -47.080 1.00 53.41 89 HIS A C 1
ATOM 713 O O . HIS A 1 89 ? 8.875 -10.902 -46.298 1.00 53.41 89 HIS A O 1
ATOM 719 N N . LEU A 1 90 ? 6.649 -10.769 -46.799 1.00 52.22 90 LEU A N 1
ATOM 720 C CA . LEU A 1 90 ? 5.955 -11.653 -45.850 1.00 52.22 90 LEU A CA 1
ATOM 721 C C . LEU A 1 90 ? 5.229 -10.947 -44.695 1.00 52.22 90 LEU A C 1
ATOM 723 O O . LEU A 1 90 ? 5.809 -10.439 -43.741 1.00 52.22 90 LEU A O 1
ATOM 727 N N . LYS A 1 91 ? 3.895 -11.062 -44.757 1.00 56.16 91 LYS A N 1
ATOM 728 C CA . LYS A 1 91 ? 2.899 -10.824 -43.693 1.00 56.16 91 LYS A CA 1
ATOM 729 C C . LYS A 1 91 ? 3.248 -11.483 -42.343 1.00 56.16 91 LYS A C 1
ATOM 731 O O . LYS A 1 91 ? 2.621 -11.180 -41.336 1.00 56.16 91 LYS A O 1
ATOM 736 N N . GLU A 1 92 ? 4.231 -12.373 -42.325 1.00 52.34 92 GLU A N 1
ATOM 737 C CA . GLU A 1 92 ? 4.675 -13.154 -41.176 1.00 52.34 92 GLU A CA 1
ATOM 738 C C . GLU A 1 92 ? 5.395 -12.299 -40.120 1.00 52.34 92 GLU A C 1
ATOM 740 O O . GLU A 1 92 ? 5.211 -12.542 -38.933 1.00 52.34 92 GLU A O 1
ATOM 745 N N . HIS A 1 93 ? 6.110 -11.232 -40.501 1.00 53.84 93 HIS A N 1
ATOM 746 C CA . HIS A 1 93 ? 6.812 -10.379 -39.526 1.00 53.84 93 HIS A CA 1
ATOM 747 C C . HIS A 1 93 ? 5.917 -9.378 -38.790 1.00 53.84 93 HIS A C 1
ATOM 749 O O . HIS A 1 93 ? 6.190 -9.052 -37.637 1.00 53.84 93 HIS A O 1
ATOM 755 N N . ALA A 1 94 ? 4.809 -8.947 -39.400 1.00 54.56 94 ALA A N 1
ATOM 756 C CA . ALA A 1 94 ? 3.783 -8.200 -38.675 1.00 54.56 94 ALA A CA 1
ATOM 757 C C . ALA A 1 94 ? 3.183 -9.067 -37.553 1.00 54.56 94 ALA A C 1
ATOM 759 O O . ALA A 1 94 ? 3.029 -8.601 -36.429 1.00 54.56 94 ALA A O 1
ATOM 760 N N . ASN A 1 95 ? 2.925 -10.350 -37.829 1.00 57.91 95 ASN A N 1
ATOM 761 C CA . ASN A 1 95 ? 2.332 -11.271 -36.859 1.00 57.91 95 ASN A CA 1
ATOM 762 C C . ASN A 1 95 ? 3.231 -11.528 -35.638 1.00 57.91 95 ASN A C 1
ATOM 764 O O . ASN A 1 95 ? 2.698 -11.666 -34.543 1.00 57.91 95 ASN A O 1
ATOM 768 N N . VAL A 1 96 ? 4.561 -11.554 -35.796 1.00 60.59 96 VAL A N 1
ATOM 769 C CA . VAL A 1 96 ? 5.495 -11.747 -34.666 1.00 60.59 96 VAL A CA 1
ATOM 770 C C . VAL A 1 96 ? 5.472 -10.548 -33.713 1.00 60.59 96 VAL A C 1
ATOM 772 O O . VAL A 1 96 ? 5.345 -10.728 -32.509 1.00 60.59 96 VAL A O 1
ATOM 775 N N . HIS A 1 97 ? 5.480 -9.316 -34.233 1.00 59.56 97 HIS A N 1
ATOM 776 C CA . HIS A 1 97 ? 5.397 -8.123 -33.382 1.00 59.56 97 HIS A CA 1
ATOM 777 C C . HIS A 1 97 ? 4.037 -7.976 -32.680 1.00 59.56 97 HIS A C 1
ATOM 779 O O . HIS A 1 97 ? 3.984 -7.501 -31.546 1.00 59.56 97 HIS A O 1
ATOM 785 N N . TYR A 1 98 ? 2.942 -8.405 -33.321 1.00 63.62 98 TYR A N 1
ATOM 786 C CA . TYR A 1 98 ? 1.637 -8.483 -32.656 1.00 63.62 98 TYR A CA 1
ATOM 787 C C . TYR A 1 98 ? 1.587 -9.587 -31.595 1.00 63.62 98 TYR A C 1
ATOM 789 O O . TYR A 1 98 ? 0.930 -9.393 -30.575 1.00 63.62 98 TYR A O 1
ATOM 797 N N . ALA A 1 99 ? 2.270 -10.716 -31.805 1.00 69.25 99 ALA A N 1
ATOM 798 C CA . ALA A 1 99 ? 2.329 -11.801 -30.831 1.00 69.25 99 ALA A CA 1
ATOM 799 C C . ALA A 1 99 ? 3.058 -11.365 -29.552 1.00 69.25 99 ALA A C 1
ATOM 801 O O . ALA A 1 99 ? 2.478 -11.476 -28.478 1.00 69.25 99 ALA A O 1
ATOM 802 N N . ASP A 1 100 ? 4.247 -10.765 -29.663 1.00 75.62 100 ASP A N 1
ATOM 803 C CA . ASP A 1 100 ? 5.017 -10.311 -28.494 1.00 75.62 100 ASP A CA 1
ATOM 804 C C . ASP A 1 100 ? 4.256 -9.242 -27.681 1.00 75.62 100 ASP A C 1
ATOM 806 O O . ASP A 1 100 ? 4.202 -9.292 -26.450 1.00 75.62 100 ASP A O 1
ATOM 810 N N . ALA A 1 101 ? 3.605 -8.291 -28.364 1.00 78.75 101 ALA A N 1
ATOM 811 C CA . ALA A 1 101 ? 2.784 -7.271 -27.710 1.00 78.75 101 ALA A CA 1
ATOM 812 C C . ALA A 1 101 ? 1.551 -7.880 -27.017 1.00 78.75 101 ALA A C 1
ATOM 814 O O . ALA A 1 101 ? 1.258 -7.552 -25.865 1.00 78.75 101 ALA A O 1
ATOM 815 N N . ALA A 1 102 ? 0.858 -8.808 -27.685 1.00 82.00 102 ALA A N 1
ATOM 816 C CA . ALA A 1 102 ? -0.286 -9.509 -27.110 1.00 82.00 102 ALA A CA 1
ATOM 817 C C . ALA A 1 102 ? 0.121 -10.388 -25.917 1.00 82.00 102 ALA A C 1
ATOM 819 O O . ALA A 1 102 ? -0.621 -10.481 -24.942 1.00 82.00 102 ALA A O 1
ATOM 820 N N . GLU A 1 103 ? 1.300 -11.008 -25.950 1.00 84.38 103 GLU A N 1
ATOM 821 C CA . GLU A 1 103 ? 1.823 -11.802 -24.839 1.00 84.38 103 GLU A CA 1
ATOM 822 C C . GLU A 1 103 ? 2.087 -10.944 -23.597 1.00 84.38 103 GLU A C 1
ATOM 824 O O . GLU A 1 103 ? 1.701 -11.337 -22.490 1.00 84.38 103 GLU A O 1
ATOM 829 N N . MET A 1 104 ? 2.658 -9.745 -23.768 1.00 85.44 104 MET A N 1
ATOM 830 C CA . MET A 1 104 ? 2.835 -8.787 -22.672 1.00 85.44 104 MET A CA 1
ATOM 831 C C . MET A 1 104 ? 1.493 -8.326 -22.085 1.00 85.44 104 MET A C 1
ATOM 833 O O . MET A 1 104 ? 1.333 -8.297 -20.862 1.00 85.44 104 MET A O 1
ATOM 837 N N . GLU A 1 105 ? 0.507 -8.019 -22.932 1.00 89.62 105 GLU A N 1
ATOM 838 C CA . GLU A 1 105 ? -0.840 -7.642 -22.487 1.00 89.62 105 GLU A CA 1
ATOM 839 C C . GLU A 1 105 ? -1.543 -8.790 -21.750 1.00 89.62 105 GLU A C 1
ATOM 841 O O . GLU A 1 105 ? -2.105 -8.590 -20.672 1.00 89.62 105 GLU A O 1
ATOM 846 N N . ILE A 1 106 ? -1.460 -10.018 -22.269 1.00 93.94 106 ILE A N 1
ATOM 847 C CA . ILE A 1 106 ? -2.019 -11.213 -21.623 1.00 93.94 106 ILE A CA 1
ATOM 848 C C . ILE A 1 106 ? -1.358 -11.448 -20.261 1.00 93.94 106 ILE A C 1
ATOM 850 O O . ILE A 1 106 ? -2.049 -11.789 -19.298 1.00 93.94 106 ILE A O 1
ATOM 854 N N . ALA A 1 107 ? -0.041 -11.260 -20.145 1.00 93.12 107 ALA A N 1
ATOM 855 C CA . ALA A 1 107 ? 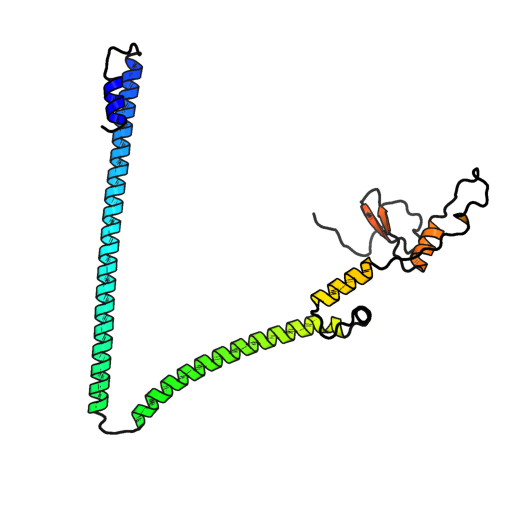0.668 -11.393 -18.876 1.00 93.12 107 ALA A CA 1
ATOM 856 C C . ALA A 1 107 ? 0.200 -10.347 -17.849 1.00 93.12 107 ALA A C 1
ATOM 858 O O . ALA A 1 107 ? -0.108 -10.708 -16.709 1.00 93.12 107 ALA A O 1
ATOM 859 N N . ALA A 1 108 ? 0.065 -9.083 -18.259 1.00 94.94 108 ALA A N 1
ATOM 860 C CA . ALA A 1 108 ? -0.440 -8.011 -17.403 1.00 94.94 108 ALA A CA 1
ATOM 861 C C . ALA A 1 108 ? -1.893 -8.265 -16.956 1.00 94.94 108 ALA A C 1
ATOM 863 O O . ALA A 1 108 ? -2.224 -8.134 -15.775 1.00 94.94 108 ALA A O 1
ATOM 864 N N . LEU A 1 109 ? -2.758 -8.708 -17.873 1.00 97.06 109 LEU A N 1
ATOM 865 C CA . LEU A 1 109 ? -4.147 -9.053 -17.565 1.00 97.06 109 LEU A CA 1
ATOM 866 C C . LEU A 1 109 ? -4.242 -10.240 -16.600 1.00 97.06 109 LEU A C 1
ATOM 868 O O . LEU A 1 109 ? -5.032 -10.197 -15.658 1.00 97.06 109 LEU A O 1
ATOM 872 N N . ARG A 1 110 ? -3.413 -11.277 -16.772 1.00 96.69 110 ARG A N 1
ATOM 873 C CA . ARG A 1 110 ? -3.347 -12.417 -15.841 1.00 96.69 110 ARG A CA 1
ATOM 874 C C . ARG A 1 110 ? -2.923 -11.988 -14.439 1.00 96.69 110 ARG A C 1
ATOM 876 O O . ARG A 1 110 ? -3.519 -12.451 -13.469 1.00 96.69 110 ARG A O 1
ATOM 883 N N . GLN A 1 111 ? -1.943 -11.090 -14.322 1.00 96.19 111 GLN A N 1
ATOM 884 C CA . GLN A 1 111 ? -1.552 -10.526 -13.027 1.00 96.19 111 GLN A CA 1
ATOM 885 C C . GLN A 1 111 ? -2.713 -9.773 -12.373 1.00 96.19 111 GLN A C 1
ATOM 887 O O . GLN A 1 111 ? -2.995 -9.991 -11.195 1.00 96.19 111 GLN A O 1
ATOM 892 N N . ARG A 1 112 ? -3.438 -8.953 -13.143 1.00 96.50 112 ARG A N 1
ATOM 893 C CA . ARG A 1 112 ? -4.595 -8.212 -12.632 1.00 96.50 112 ARG A CA 1
ATOM 894 C C . ARG A 1 112 ? -5.740 -9.128 -12.201 1.00 96.50 112 ARG A C 1
ATOM 896 O O . ARG A 1 112 ? -6.362 -8.871 -11.175 1.00 96.50 112 ARG A O 1
ATOM 903 N N . ILE A 1 113 ? -6.013 -10.196 -12.950 1.00 97.62 113 ILE A N 1
ATOM 904 C CA . ILE A 1 113 ? -7.013 -11.204 -12.570 1.00 97.62 113 ILE A CA 1
ATOM 905 C C . ILE A 1 113 ? -6.614 -11.860 -11.247 1.00 97.62 113 ILE A C 1
ATOM 907 O O . ILE A 1 113 ? -7.421 -11.876 -10.324 1.00 97.62 113 ILE A O 1
ATOM 911 N N . ALA A 1 114 ? -5.364 -12.310 -11.116 1.00 96.69 114 ALA A N 1
ATOM 912 C CA . ALA A 1 114 ? -4.882 -12.933 -9.885 1.00 96.69 114 ALA A CA 1
ATOM 913 C C . ALA A 1 114 ? -4.968 -11.984 -8.675 1.00 96.69 114 ALA A C 1
ATOM 915 O O . ALA A 1 114 ? -5.302 -12.401 -7.567 1.00 96.69 114 ALA A O 1
ATOM 916 N N . GLU A 1 115 ? -4.689 -10.696 -8.870 1.00 96.50 115 GLU A N 1
ATOM 917 C CA . GLU A 1 115 ? -4.852 -9.668 -7.840 1.00 96.50 115 GLU A CA 1
ATOM 918 C C . GLU A 1 115 ? -6.326 -9.492 -7.432 1.00 96.50 115 GLU A C 1
ATOM 920 O O . GLU A 1 115 ? -6.654 -9.508 -6.245 1.00 96.50 115 GLU A O 1
ATOM 925 N N . LEU A 1 116 ? -7.235 -9.383 -8.405 1.00 97.38 116 LEU A N 1
ATOM 926 C CA . LEU A 1 116 ? -8.672 -9.245 -8.149 1.00 97.38 116 LEU A CA 1
ATOM 927 C C . LEU A 1 116 ? -9.263 -10.488 -7.477 1.00 97.38 116 LEU A C 1
ATOM 929 O O . LEU A 1 116 ? -10.110 -10.363 -6.593 1.00 97.38 116 LEU A O 1
ATOM 933 N N . GLU A 1 117 ? -8.800 -11.680 -7.845 1.00 96.50 117 GLU A N 1
ATOM 934 C CA . GLU A 1 117 ? -9.188 -12.933 -7.198 1.00 96.50 117 GLU A CA 1
ATOM 935 C C . GLU A 1 117 ? -8.753 -12.971 -5.730 1.00 96.50 117 GLU A C 1
ATOM 937 O O . GLU A 1 117 ? -9.540 -13.386 -4.879 1.00 96.50 117 GLU A O 1
ATOM 942 N N . ARG A 1 118 ? -7.560 -12.455 -5.398 1.00 93.50 118 ARG A N 1
ATOM 943 C CA . ARG A 1 118 ? -7.117 -12.305 -4.000 1.00 93.50 118 ARG A CA 1
ATOM 944 C C . ARG A 1 118 ? -8.017 -11.354 -3.218 1.00 93.50 118 ARG A C 1
ATOM 946 O O . ARG A 1 118 ? -8.431 -11.696 -2.113 1.00 93.50 118 ARG A O 1
ATOM 953 N N . TYR A 1 119 ? -8.353 -10.192 -3.781 1.00 93.44 119 TYR A N 1
ATOM 954 C CA . TYR A 1 119 ? -9.271 -9.254 -3.125 1.00 93.44 119 TYR A CA 1
ATOM 955 C C . TYR A 1 119 ? -10.657 -9.859 -2.917 1.00 93.44 119 TYR A C 1
ATOM 957 O O . TYR A 1 119 ? -11.236 -9.711 -1.842 1.00 93.44 119 TYR A O 1
ATOM 965 N N . ARG A 1 120 ? -11.175 -10.579 -3.916 1.00 94.94 120 ARG A N 1
ATOM 966 C CA . ARG A 1 120 ? -12.453 -11.284 -3.807 1.00 94.94 120 ARG A CA 1
ATOM 967 C C . ARG A 1 120 ? -12.415 -12.338 -2.704 1.00 94.94 120 ARG A C 1
ATOM 969 O O . ARG A 1 120 ? -13.350 -12.382 -1.914 1.00 94.94 120 ARG A O 1
ATOM 976 N N . ALA A 1 121 ? -11.353 -13.141 -2.632 1.00 90.94 121 ALA A N 1
ATOM 977 C CA . ALA A 1 121 ? -11.189 -14.167 -1.605 1.00 90.94 121 ALA A CA 1
ATOM 978 C C . ALA A 1 121 ? -11.111 -13.564 -0.192 1.00 90.94 121 ALA A C 1
ATOM 980 O O . ALA A 1 121 ? -11.800 -14.027 0.715 1.00 90.94 121 ALA A O 1
ATOM 981 N N . ALA A 1 122 ? -10.337 -12.488 -0.016 1.00 88.50 122 ALA A N 1
ATOM 982 C CA . ALA A 1 122 ? -10.259 -11.768 1.254 1.00 88.50 122 ALA A CA 1
ATOM 983 C C . ALA A 1 122 ? -11.619 -11.168 1.650 1.00 88.50 122 ALA A C 1
ATOM 985 O O . ALA A 1 122 ? -12.030 -11.265 2.805 1.00 88.50 122 ALA A O 1
ATOM 986 N N . PHE A 1 123 ? -12.348 -10.598 0.687 1.00 87.06 123 PHE A N 1
ATOM 987 C CA . PHE A 1 123 ? -13.692 -10.071 0.910 1.00 87.06 123 PHE A CA 1
ATOM 988 C C . PHE A 1 123 ? -14.685 -11.167 1.312 1.00 87.06 123 PHE A C 1
ATOM 990 O O . PHE A 1 123 ? -15.461 -10.957 2.241 1.00 87.06 123 PHE A O 1
ATOM 997 N N . THR A 1 124 ? -14.681 -12.328 0.648 1.00 81.81 124 THR A N 1
ATOM 998 C CA . THR A 1 124 ? -15.552 -13.451 1.032 1.00 81.81 124 THR A CA 1
ATOM 999 C C . THR A 1 124 ? -15.195 -13.968 2.417 1.00 81.81 124 THR A C 1
ATOM 1001 O O . THR A 1 124 ? -16.072 -14.044 3.262 1.00 81.81 124 THR A O 1
ATOM 1004 N N . GLU A 1 125 ? -13.911 -14.189 2.711 1.00 82.56 125 GLU A N 1
ATOM 1005 C CA . GLU A 1 125 ? -13.476 -14.666 4.028 1.00 82.56 125 GLU A CA 1
ATOM 1006 C C . GLU A 1 125 ? -13.862 -13.684 5.146 1.00 82.56 125 GLU A C 1
ATOM 1008 O O . GLU A 1 125 ? -14.328 -14.079 6.216 1.00 82.56 125 GLU A O 1
ATOM 1013 N N . GLN A 1 126 ? -13.696 -12.381 4.908 1.00 78.75 126 GLN A N 1
ATOM 1014 C CA . GLN A 1 126 ? -14.077 -11.351 5.868 1.00 78.75 126 GLN A CA 1
ATOM 1015 C C . GLN A 1 126 ? -15.601 -11.247 6.035 1.00 78.75 126 GLN A C 1
ATOM 1017 O O . GLN A 1 126 ? -16.083 -10.996 7.145 1.00 78.75 126 GLN A O 1
ATOM 1022 N N . ASN A 1 127 ? -16.372 -11.467 4.968 1.00 74.69 127 ASN A N 1
ATOM 1023 C CA . ASN A 1 127 ? -17.824 -11.563 5.068 1.00 74.69 127 ASN A CA 1
ATOM 1024 C C . ASN A 1 127 ? -18.263 -12.806 5.838 1.00 74.69 127 ASN A C 1
ATOM 1026 O O . ASN A 1 127 ? -19.056 -12.644 6.759 1.00 74.69 127 ASN A O 1
ATOM 1030 N N . ASP A 1 128 ? -17.712 -13.985 5.553 1.00 71.31 128 ASP A N 1
ATOM 1031 C CA . ASP A 1 128 ? -18.044 -15.250 6.225 1.00 71.31 128 ASP A CA 1
ATOM 1032 C C . ASP A 1 128 ? -17.745 -15.166 7.731 1.00 71.31 128 ASP A C 1
ATOM 1034 O O . ASP A 1 128 ? -18.596 -15.470 8.568 1.00 71.31 128 ASP A O 1
ATOM 1038 N N . LYS A 1 129 ? -16.573 -14.622 8.106 1.00 70.06 129 LYS A N 1
ATOM 1039 C CA . LYS A 1 129 ? -16.197 -14.360 9.514 1.00 70.06 129 LYS A CA 1
ATOM 1040 C C . LYS A 1 129 ? -17.198 -13.490 10.258 1.00 70.06 129 LYS A C 1
ATOM 1042 O O . LYS A 1 129 ? -17.217 -13.483 11.488 1.00 70.06 129 LYS A O 1
ATOM 1047 N N . THR A 1 130 ? -17.989 -12.711 9.536 1.00 65.56 130 THR A N 1
ATOM 1048 C CA . THR A 1 130 ? -18.904 -11.747 10.125 1.00 65.56 130 THR A CA 1
ATOM 1049 C C . THR A 1 130 ? -20.371 -12.091 9.871 1.00 65.56 130 THR A C 1
ATOM 1051 O O . THR A 1 130 ? -21.234 -11.562 10.567 1.00 65.56 130 THR A O 1
ATOM 1054 N N . GLU A 1 131 ? -20.682 -13.011 8.954 1.00 71.56 131 GLU A N 1
ATOM 1055 C CA . GLU A 1 131 ? -22.027 -13.431 8.531 1.00 71.56 131 GLU A CA 1
ATOM 1056 C C . GLU A 1 131 ? -22.932 -13.804 9.709 1.00 71.56 131 GLU A C 1
ATOM 1058 O O . GLU A 1 131 ? -24.100 -13.414 9.730 1.00 71.56 131 GLU A O 1
ATOM 1063 N N . TRP A 1 132 ? -22.363 -14.401 10.760 1.00 75.69 132 TRP A N 1
ATOM 1064 C CA . TRP A 1 132 ? -23.070 -14.747 11.995 1.00 75.69 132 TRP A CA 1
ATOM 1065 C C . TRP A 1 132 ? -23.877 -13.585 12.603 1.00 75.69 132 TRP A C 1
ATOM 1067 O O . TRP A 1 132 ? -24.962 -13.830 13.116 1.00 75.69 132 TRP A O 1
ATOM 1077 N N . VAL A 1 133 ? -23.432 -12.324 12.487 1.00 74.88 133 VAL A N 1
ATOM 1078 C CA . VAL A 1 133 ? -24.169 -11.150 13.010 1.00 74.88 133 VAL A CA 1
ATOM 1079 C C . VAL A 1 133 ? -25.537 -10.975 12.332 1.00 74.88 133 VAL A C 1
ATOM 1081 O O . VAL A 1 133 ? -26.471 -10.482 12.957 1.00 74.88 133 VAL A O 1
ATOM 1084 N N . GLN A 1 134 ? -25.681 -11.376 11.064 1.00 70.94 134 GLN A N 1
ATOM 1085 C CA . GLN A 1 134 ? -26.951 -11.266 10.331 1.00 70.94 134 GLN A CA 1
ATOM 1086 C C . GLN A 1 134 ? -27.947 -12.366 10.715 1.00 70.94 134 GLN A C 1
ATOM 1088 O O . GLN A 1 134 ? -29.155 -12.143 10.661 1.00 70.94 134 GLN A O 1
ATOM 1093 N N . HIS A 1 135 ? -27.449 -13.543 11.099 1.00 74.50 135 HIS A N 1
ATOM 1094 C CA . HIS A 1 135 ? -28.278 -14.700 11.449 1.00 74.50 135 HIS A CA 1
ATOM 1095 C C . HIS A 1 135 ? -28.507 -14.856 12.956 1.00 74.50 135 HIS A C 1
ATOM 1097 O O . HIS A 1 135 ? -29.384 -15.614 13.378 1.00 74.50 135 HIS A O 1
ATOM 1103 N N . ASP A 1 136 ? -27.748 -14.136 13.777 1.00 81.12 136 ASP A N 1
ATOM 1104 C CA . ASP A 1 136 ? -27.878 -14.169 15.224 1.00 81.12 136 ASP A CA 1
ATOM 1105 C C . ASP A 1 136 ? -29.087 -13.342 15.691 1.00 81.12 136 ASP A C 1
ATOM 1107 O O . ASP A 1 136 ? -29.171 -12.123 15.523 1.00 81.12 136 ASP A O 1
ATOM 1111 N N . LYS A 1 137 ? -30.036 -14.040 16.326 1.00 82.88 137 LYS A N 1
ATOM 1112 C CA . LYS A 1 137 ? -31.301 -13.482 16.818 1.00 82.88 137 LYS A CA 1
ATOM 1113 C C . LYS A 1 137 ? -31.107 -12.347 17.826 1.00 82.88 137 LYS A C 1
ATOM 1115 O O . LYS A 1 137 ? -32.006 -11.520 17.958 1.00 82.88 137 LYS A O 1
ATOM 1120 N N . ARG A 1 138 ? -29.962 -12.277 18.516 1.00 80.62 138 ARG A N 1
ATOM 1121 C CA . ARG A 1 138 ? -29.664 -11.218 19.497 1.00 80.62 138 ARG A CA 1
ATOM 1122 C C . ARG A 1 138 ? -29.676 -9.826 18.864 1.00 80.62 138 ARG A C 1
ATOM 1124 O O . ARG A 1 138 ? -30.164 -8.884 19.479 1.00 80.62 138 ARG A O 1
ATOM 1131 N N . PHE A 1 139 ? -29.233 -9.704 17.612 1.00 81.38 139 PHE A N 1
ATOM 1132 C CA . PHE A 1 139 ? -29.182 -8.420 16.901 1.00 81.38 139 PHE A CA 1
ATOM 1133 C C . PHE A 1 139 ? -30.487 -8.056 16.184 1.00 81.38 139 PHE A C 1
ATOM 1135 O O . PHE A 1 139 ? -30.558 -7.008 15.542 1.00 81.38 139 PHE A O 1
ATOM 1142 N N . ALA A 1 140 ? -31.545 -8.872 16.294 1.00 81.19 140 ALA A N 1
ATOM 1143 C CA . ALA A 1 140 ? -32.832 -8.589 15.654 1.00 81.19 140 ALA A CA 1
ATOM 1144 C C . ALA A 1 140 ? -33.423 -7.234 16.090 1.00 81.19 140 ALA A C 1
ATOM 1146 O O . ALA A 1 140 ? -34.060 -6.555 15.285 1.00 81.19 140 ALA A O 1
ATOM 1147 N N . VAL A 1 141 ? -33.143 -6.811 17.329 1.00 82.38 141 VAL A N 1
ATOM 1148 C CA . VAL A 1 141 ? -33.560 -5.513 17.887 1.00 82.38 141 VAL A CA 1
ATOM 1149 C C . VAL A 1 141 ? -32.975 -4.312 17.126 1.00 82.38 141 VAL A C 1
ATOM 1151 O O . VAL A 1 141 ? -33.620 -3.272 17.033 1.00 82.38 141 VAL A O 1
ATOM 1154 N N . VAL A 1 142 ? -31.806 -4.476 16.498 1.00 80.69 142 VAL A N 1
ATOM 1155 C CA . VAL A 1 142 ? -31.056 -3.407 15.810 1.00 80.69 142 VAL A CA 1
ATOM 1156 C C . VAL A 1 142 ? -31.390 -3.313 14.308 1.00 80.69 142 VAL A C 1
ATOM 1158 O O . VAL A 1 14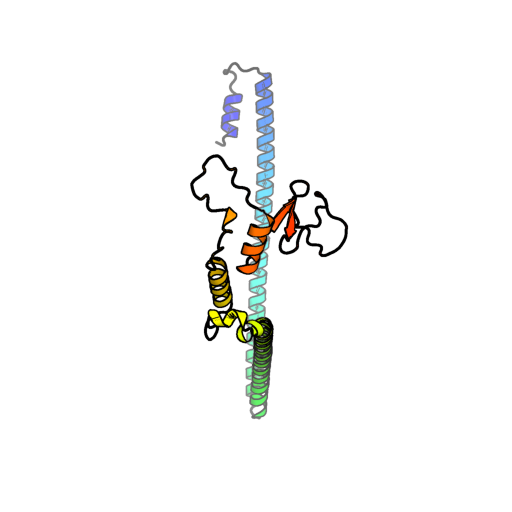2 ? -31.022 -2.347 13.643 1.00 80.69 142 VAL A O 1
ATOM 1161 N N . ARG A 1 143 ? -32.137 -4.286 13.751 1.00 71.25 143 ARG A N 1
ATOM 1162 C CA . ARG A 1 143 ? -32.402 -4.450 12.300 1.00 71.25 143 ARG A CA 1
ATOM 1163 C C . ARG A 1 143 ? -31.117 -4.303 11.451 1.00 71.25 143 ARG A C 1
ATOM 1165 O O . ARG A 1 143 ? -30.894 -3.262 10.837 1.00 71.25 143 ARG A O 1
ATOM 1172 N N . PRO A 1 144 ? -30.291 -5.364 11.361 1.00 70.44 144 PRO A N 1
ATOM 1173 C CA . PRO A 1 144 ? -28.944 -5.292 10.783 1.00 70.44 144 PRO A CA 1
ATOM 1174 C C . PRO A 1 144 ? -28.878 -5.089 9.260 1.00 70.44 144 PRO A C 1
ATOM 1176 O O . PRO A 1 144 ? -27.813 -4.780 8.727 1.00 70.44 144 PRO A O 1
ATOM 1179 N N . LEU A 1 145 ? -29.978 -5.301 8.533 1.00 64.44 145 LEU A N 1
ATOM 1180 C CA . LEU A 1 145 ? -29.982 -5.276 7.068 1.00 64.44 145 LEU A CA 1
ATOM 1181 C C . LEU A 1 145 ? -29.659 -3.872 6.533 1.00 64.44 145 LEU A C 1
ATOM 1183 O O . LEU A 1 145 ? -30.358 -2.908 6.832 1.00 64.44 145 LEU A O 1
ATOM 1187 N N . GLY A 1 146 ? -28.606 -3.772 5.718 1.00 66.75 146 GLY A N 1
ATOM 1188 C CA . GLY A 1 146 ? -28.166 -2.521 5.090 1.00 66.75 146 GLY A CA 1
ATOM 1189 C C . GLY A 1 146 ? -27.310 -1.606 5.975 1.00 66.75 146 GLY A C 1
ATOM 1190 O O . GLY A 1 146 ? -26.834 -0.586 5.483 1.00 66.75 146 GLY A O 1
ATOM 1191 N N . LYS A 1 147 ? -27.073 -1.963 7.245 1.00 69.31 147 LYS A N 1
ATOM 1192 C CA . LYS A 1 147 ? -26.164 -1.234 8.141 1.00 69.31 147 LYS A CA 1
ATOM 1193 C C . LYS A 1 147 ? -24.761 -1.833 8.105 1.00 69.31 147 LYS A C 1
ATOM 1195 O O . LYS A 1 147 ? -24.589 -3.045 7.959 1.00 69.31 147 LYS A O 1
ATOM 1200 N N . HIS A 1 148 ? -23.743 -0.991 8.274 1.00 73.50 148 HIS A N 1
ATOM 1201 C CA . HIS A 1 148 ? -22.384 -1.482 8.463 1.00 73.50 148 HIS A CA 1
ATOM 1202 C C . HIS A 1 148 ? -22.290 -2.217 9.809 1.00 73.50 148 HIS A C 1
ATOM 1204 O O . HIS A 1 148 ? -22.873 -1.800 10.807 1.00 73.50 148 HIS A O 1
ATOM 1210 N N . ARG A 1 149 ? -21.555 -3.331 9.870 1.00 74.62 149 ARG A N 1
ATOM 1211 C CA . ARG A 1 149 ? -21.555 -4.214 11.053 1.00 74.62 149 ARG A CA 1
ATOM 1212 C C . ARG A 1 149 ? -21.028 -3.539 12.317 1.00 74.62 149 ARG A C 1
ATOM 1214 O O . ARG A 1 149 ? -21.540 -3.805 13.398 1.00 74.62 149 ARG A O 1
ATOM 1221 N N . ALA A 1 150 ? -20.042 -2.650 12.180 1.00 76.69 150 ALA A N 1
ATOM 1222 C CA . ALA A 1 150 ? -19.562 -1.846 13.304 1.00 76.69 150 ALA A CA 1
ATOM 1223 C C . ALA A 1 150 ? -20.672 -0.949 13.881 1.00 76.69 150 ALA A C 1
ATOM 1225 O O . ALA A 1 150 ? -20.693 -0.696 15.080 1.00 76.69 150 ALA A O 1
ATOM 1226 N N . ASP A 1 151 ? -21.617 -0.521 13.042 1.00 81.25 151 ASP A N 1
ATOM 1227 C CA . ASP A 1 151 ? -22.762 0.284 13.463 1.00 81.25 151 ASP A CA 1
ATOM 1228 C C . ASP A 1 151 ? -23.808 -0.578 14.162 1.00 81.25 151 ASP A C 1
ATOM 1230 O O . ASP A 1 151 ? -24.319 -0.182 15.201 1.00 81.25 151 ASP A O 1
ATOM 1234 N N . VAL A 1 152 ? -24.049 -1.796 13.661 1.00 83.38 152 VAL A N 1
ATOM 1235 C CA . VAL A 1 152 ? -24.928 -2.775 14.321 1.00 83.38 152 VAL A CA 1
ATOM 1236 C C . VAL A 1 152 ? -24.418 -3.122 15.721 1.00 83.38 152 VAL A C 1
ATOM 1238 O O . VAL A 1 152 ? -25.200 -3.158 16.665 1.00 83.38 152 VAL A O 1
ATOM 1241 N N . LEU A 1 153 ? -23.113 -3.372 15.872 1.00 83.38 153 LEU A N 1
ATOM 1242 C CA . LEU A 1 153 ? -22.519 -3.680 17.175 1.00 83.38 153 LEU A CA 1
ATOM 1243 C C . LEU A 1 153 ? -22.591 -2.488 18.127 1.00 83.38 153 LEU A C 1
ATOM 1245 O O . LEU A 1 153 ? -22.920 -2.674 19.293 1.00 83.38 153 LEU A O 1
ATOM 1249 N N . ARG A 1 154 ? -22.322 -1.278 17.632 1.00 86.44 154 ARG A N 1
ATOM 1250 C CA . ARG A 1 154 ? -22.411 -0.055 18.431 1.00 86.44 154 ARG A CA 1
ATOM 1251 C C . ARG A 1 154 ? -23.835 0.194 18.925 1.00 86.44 154 ARG A C 1
ATOM 1253 O O . ARG A 1 154 ? -24.028 0.325 20.124 1.00 86.44 154 ARG A O 1
ATOM 1260 N N . GLU A 1 155 ? -24.824 0.160 18.035 1.00 85.56 155 GLU A N 1
ATOM 1261 C CA . GLU A 1 155 ? -26.234 0.313 18.418 1.00 85.56 155 GLU A CA 1
ATOM 1262 C C . GLU A 1 155 ? -26.699 -0.805 19.365 1.00 85.56 155 GLU A C 1
ATOM 1264 O O . GLU A 1 155 ? -27.525 -0.573 20.244 1.00 85.56 155 GLU A O 1
ATOM 1269 N N . TYR A 1 156 ? -26.171 -2.027 19.222 1.00 87.81 156 TYR A N 1
ATOM 1270 C CA . TYR A 1 156 ? -26.476 -3.108 20.158 1.00 87.81 156 TYR A CA 1
ATOM 1271 C C . TYR A 1 156 ? -25.863 -2.867 21.542 1.00 87.81 156 TYR A C 1
ATOM 1273 O O . TYR A 1 156 ? -26.525 -3.128 22.541 1.00 87.81 156 TYR A O 1
ATOM 1281 N N . ILE A 1 157 ? -24.631 -2.355 21.620 1.00 87.44 157 ILE A N 1
ATOM 1282 C CA . ILE A 1 157 ? -24.006 -1.957 22.890 1.00 87.44 157 ILE A CA 1
ATOM 1283 C C . ILE A 1 157 ? -24.820 -0.840 23.538 1.00 87.44 157 ILE A C 1
ATOM 1285 O O . ILE A 1 157 ? -25.198 -0.981 24.692 1.00 87.44 157 ILE A O 1
ATOM 1289 N N . GLU A 1 158 ? -25.190 0.194 22.783 1.00 86.62 158 GLU A N 1
ATOM 1290 C CA . GLU A 1 158 ? -26.051 1.277 23.272 1.00 86.62 158 GLU A CA 1
ATOM 1291 C C . GLU A 1 158 ? -27.402 0.739 23.771 1.00 86.62 158 GLU A C 1
ATOM 1293 O O . GLU A 1 158 ? -27.885 1.148 24.823 1.00 86.62 158 GLU A O 1
ATOM 1298 N N . HIS A 1 159 ? -27.999 -0.231 23.068 1.00 84.88 159 HIS A N 1
ATOM 1299 C CA . HIS A 1 159 ? -29.218 -0.905 23.521 1.00 84.88 159 HIS A CA 1
ATOM 1300 C C . HIS A 1 159 ? -29.019 -1.666 24.841 1.00 84.88 159 HIS A C 1
ATOM 1302 O O . HIS A 1 159 ? -29.916 -1.667 25.684 1.00 84.88 159 HIS A O 1
ATOM 1308 N N . LEU A 1 160 ? -27.871 -2.324 25.023 1.00 82.81 160 LEU A N 1
ATOM 1309 C CA . LEU A 1 160 ? -27.533 -3.026 26.261 1.00 82.81 160 LEU A CA 1
ATOM 1310 C C . LEU A 1 160 ? -27.234 -2.057 27.412 1.00 82.81 160 LEU A C 1
ATOM 1312 O O . LEU A 1 160 ? -27.652 -2.321 28.535 1.00 82.81 160 LEU A O 1
ATOM 1316 N N . GLU A 1 161 ? -26.549 -0.948 27.144 1.00 80.25 161 GLU A N 1
ATOM 1317 C CA . GLU A 1 161 ? -26.209 0.084 28.130 1.00 80.25 161 GLU A CA 1
ATOM 1318 C C . GLU A 1 161 ? -27.438 0.895 28.559 1.00 80.25 161 GLU A C 1
ATOM 1320 O O . GLU A 1 161 ? -27.577 1.229 29.731 1.00 80.25 161 GLU A O 1
ATOM 1325 N N . ALA A 1 162 ? -28.373 1.150 27.640 1.00 78.25 162 ALA A N 1
ATOM 1326 C CA . ALA A 1 162 ? -29.654 1.791 27.936 1.00 78.25 162 ALA A CA 1
ATOM 1327 C C . ALA A 1 162 ? -30.663 0.847 28.616 1.00 78.25 162 ALA A C 1
ATOM 1329 O O . ALA A 1 162 ? -31.785 1.254 28.929 1.00 78.25 162 ALA A O 1
ATOM 1330 N N . ARG A 1 163 ? -30.305 -0.429 28.815 1.00 74.00 163 ARG A N 1
ATOM 1331 C CA . ARG A 1 163 ? -31.183 -1.428 29.423 1.00 74.00 163 ARG A CA 1
ATOM 1332 C C . ARG A 1 163 ? -31.231 -1.226 30.939 1.00 74.00 163 ARG A C 1
ATOM 1334 O O . ARG A 1 163 ? -30.529 -1.887 31.696 1.00 74.00 163 ARG A O 1
ATOM 1341 N N . GLU A 1 164 ? -32.095 -0.319 31.380 1.00 66.06 164 GLU A N 1
ATOM 1342 C CA . GLU A 1 164 ? -32.427 -0.149 32.795 1.00 66.06 164 GLU A CA 1
ATOM 1343 C C . GLU A 1 164 ? -33.298 -1.317 33.281 1.00 66.06 164 GLU A C 1
ATOM 1345 O O . GLU A 1 164 ? -34.316 -1.657 32.672 1.00 66.06 164 GLU A O 1
ATOM 1350 N N . PHE A 1 165 ? -32.905 -1.944 34.389 1.00 63.78 165 PHE A N 1
ATOM 1351 C CA . PHE A 1 165 ? -33.691 -2.979 35.057 1.00 63.78 165 PHE A CA 1
ATOM 1352 C C . PHE A 1 165 ? -34.404 -2.376 36.267 1.00 63.78 165 PHE A C 1
ATOM 1354 O O . PHE A 1 165 ? -33.785 -1.768 37.140 1.00 63.78 165 PHE A O 1
ATOM 1361 N N . LYS A 1 166 ? -35.728 -2.538 36.316 1.00 63.47 166 LYS A N 1
ATOM 1362 C CA . LYS A 1 166 ? -36.526 -2.189 37.492 1.00 63.47 166 LYS A CA 1
ATOM 1363 C C . LYS A 1 166 ? -36.440 -3.341 38.484 1.00 63.47 166 LYS A C 1
ATOM 1365 O O . LYS A 1 166 ? -36.829 -4.454 38.148 1.00 63.47 166 LYS A O 1
ATOM 1370 N N . VAL A 1 167 ? -35.935 -3.056 39.677 1.00 63.34 167 VAL A N 1
ATOM 1371 C CA . VAL A 1 167 ? -35.944 -3.988 40.806 1.00 63.34 167 VAL A CA 1
ATOM 1372 C C . VAL A 1 167 ? -37.081 -3.562 41.723 1.00 63.34 167 VAL A C 1
ATOM 1374 O O . VAL A 1 167 ? -37.086 -2.431 42.211 1.00 63.34 167 VAL A O 1
ATOM 1377 N N . GLU A 1 168 ? -38.063 -4.437 41.919 1.00 63.94 168 GLU A N 1
ATOM 1378 C CA . GLU A 1 168 ? -39.046 -4.258 42.986 1.00 63.94 168 GLU A CA 1
ATOM 1379 C C . GLU A 1 168 ? -38.376 -4.661 44.300 1.00 63.94 168 GLU A C 1
ATOM 1381 O O . GLU A 1 168 ? -37.860 -5.771 44.430 1.00 63.94 168 GLU A O 1
ATOM 1386 N N . MET A 1 169 ? -38.295 -3.719 45.242 1.00 59.03 169 MET A N 1
ATOM 1387 C CA . MET A 1 169 ? -37.662 -3.974 46.533 1.00 59.03 169 MET A CA 1
ATOM 1388 C C . MET A 1 169 ? -38.618 -4.778 47.429 1.00 59.03 169 MET A C 1
ATOM 1390 O O . MET A 1 169 ? -39.829 -4.553 47.358 1.00 59.03 169 MET A O 1
ATOM 1394 N N . PRO A 1 170 ? -38.100 -5.677 48.286 1.00 61.41 170 PRO A N 1
ATOM 1395 C CA . PRO A 1 170 ? -38.921 -6.445 49.221 1.00 61.41 170 PRO A CA 1
ATOM 1396 C C . PRO A 1 170 ? -39.770 -5.544 50.131 1.00 61.41 170 PRO A C 1
ATOM 1398 O O . PRO A 1 170 ? -39.349 -4.440 50.478 1.00 61.41 170 PRO A O 1
ATOM 1401 N N . GLU A 1 171 ? -40.935 -6.025 50.583 1.00 57.41 171 GLU A N 1
ATOM 1402 C CA . GLU A 1 171 ? -41.810 -5.288 51.520 1.00 57.41 171 GLU A CA 1
ATOM 1403 C C . GLU A 1 171 ? -41.078 -4.894 52.818 1.00 57.41 171 GLU A C 1
ATOM 1405 O O . GLU A 1 171 ? -41.337 -3.828 53.370 1.00 57.41 171 GLU A O 1
ATOM 1410 N N . SER A 1 172 ? -40.086 -5.688 53.246 1.00 55.88 172 SER A N 1
ATOM 1411 C CA . SER A 1 172 ? -39.203 -5.414 54.394 1.00 55.88 172 SER A CA 1
ATOM 1412 C C . SER A 1 172 ? -38.374 -4.125 54.260 1.00 55.88 172 SER A C 1
ATOM 1414 O O . SER A 1 172 ? -37.852 -3.618 55.254 1.00 55.88 172 SER A O 1
ATOM 1416 N N . PHE A 1 173 ? -38.261 -3.573 53.046 1.00 53.16 173 PHE A N 1
ATOM 1417 C CA . PHE A 1 173 ? -37.571 -2.317 52.756 1.00 53.16 173 PHE A CA 1
ATOM 1418 C C . PHE A 1 173 ? -38.444 -1.075 52.996 1.00 53.16 173 PHE A C 1
ATOM 1420 O O . PHE A 1 173 ? -37.909 0.029 53.115 1.00 53.16 173 PHE A O 1
ATOM 1427 N N . TYR A 1 174 ? -39.770 -1.226 53.066 1.00 56.84 174 TYR A N 1
ATOM 1428 C CA . TYR A 1 174 ? -40.698 -0.116 53.266 1.00 56.84 174 TYR A CA 1
ATOM 1429 C C . TYR A 1 174 ? -41.093 -0.032 54.746 1.00 56.84 174 TYR A C 1
ATOM 1431 O O . TYR A 1 174 ? -41.849 -0.872 55.229 1.00 56.84 174 TYR A O 1
ATOM 1439 N N . PRO A 1 175 ? -40.585 0.959 55.502 1.00 52.44 175 PRO A N 1
ATOM 1440 C CA . PRO A 1 175 ? -40.957 1.117 56.895 1.00 52.44 175 PRO A CA 1
ATOM 1441 C C . PRO A 1 175 ? -42.385 1.661 56.963 1.00 52.44 175 PRO A C 1
ATOM 1443 O O . PRO A 1 175 ? -42.626 2.842 56.700 1.00 52.44 175 PRO A O 1
ATOM 1446 N N . ASP A 1 176 ? -43.331 0.816 57.357 1.00 50.81 176 ASP A N 1
ATOM 1447 C CA . ASP A 1 176 ? -44.637 1.264 57.829 1.00 50.81 176 ASP A CA 1
ATOM 1448 C C . ASP A 1 176 ? -44.456 1.982 59.180 1.00 50.81 176 ASP A C 1
ATOM 1450 O O . ASP A 1 176 ? -44.652 1.426 60.254 1.00 50.81 176 ASP A O 1
ATOM 1454 N N . GLY A 1 177 ? -44.031 3.245 59.124 1.00 51.12 177 GLY A N 1
ATOM 1455 C CA . GLY A 1 177 ? -44.222 4.244 60.181 1.00 51.12 177 GLY A CA 1
ATOM 1456 C C . GLY A 1 177 ? -43.333 4.187 61.431 1.00 51.12 177 GLY A C 1
ATOM 1457 O O . GLY A 1 177 ? -43.249 5.212 62.105 1.00 51.12 177 GLY A O 1
ATOM 1458 N N . ASP A 1 178 ? -42.634 3.091 61.728 1.00 51.34 178 ASP A N 1
ATOM 1459 C CA . ASP A 1 178 ? -41.788 2.992 62.930 1.00 51.34 178 ASP A CA 1
ATOM 1460 C C . ASP A 1 178 ? -40.301 3.247 62.622 1.00 51.34 178 ASP A C 1
ATOM 1462 O O . ASP A 1 178 ? -39.557 2.379 62.171 1.00 51.34 178 ASP A O 1
ATOM 1466 N N . ILE A 1 179 ? -39.863 4.477 62.909 1.00 52.16 179 ILE A N 1
ATOM 1467 C CA . ILE A 1 179 ? -38.488 4.989 62.726 1.00 52.16 179 ILE A CA 1
ATOM 1468 C C . ILE A 1 179 ? -37.443 4.249 63.589 1.00 52.16 179 ILE A C 1
ATOM 1470 O O . ILE A 1 179 ? -36.251 4.300 63.284 1.00 52.16 179 ILE A O 1
ATOM 1474 N N . ASP A 1 180 ? -37.874 3.541 64.637 1.00 54.50 180 ASP A N 1
ATOM 1475 C CA . ASP A 1 180 ? -36.990 2.892 65.616 1.00 54.50 180 ASP A CA 1
ATOM 1476 C C . ASP A 1 180 ? -36.683 1.412 65.306 1.00 54.50 180 ASP A C 1
ATOM 1478 O O . ASP A 1 180 ? -35.883 0.786 66.008 1.00 54.50 180 ASP A O 1
ATOM 1482 N N . ALA A 1 181 ? -37.276 0.838 64.252 1.00 50.91 181 ALA A N 1
ATOM 1483 C CA . ALA A 1 181 ? -36.922 -0.494 63.772 1.00 50.91 181 ALA A CA 1
ATOM 1484 C C . ALA A 1 181 ? -35.783 -0.380 62.740 1.00 50.91 181 ALA A C 1
ATOM 1486 O O . ALA A 1 181 ? -35.976 0.229 61.685 1.00 50.91 181 ALA A O 1
ATOM 1487 N N . PRO A 1 182 ? -34.581 -0.934 62.996 1.00 54.38 182 PRO A N 1
ATOM 1488 C CA . PRO A 1 182 ? -33.516 -0.906 62.003 1.00 54.38 182 PRO A CA 1
ATOM 1489 C C . PRO A 1 182 ? -33.982 -1.654 60.752 1.00 54.38 182 PRO A C 1
ATOM 1491 O O . PRO A 1 182 ? -34.381 -2.814 60.847 1.00 54.38 182 PRO A O 1
ATOM 1494 N N . LEU A 1 183 ? -33.925 -0.982 59.596 1.00 55.53 183 LEU A N 1
ATOM 1495 C CA . LEU A 1 183 ? -34.154 -1.566 58.273 1.00 55.53 183 LEU A CA 1
ATOM 1496 C C . LEU A 1 183 ? -33.242 -2.790 58.109 1.00 55.53 183 LEU A C 1
ATOM 1498 O O . LEU A 1 183 ? -32.061 -2.666 57.777 1.00 55.53 183 LEU A O 1
ATOM 1502 N N . ALA A 1 184 ? -33.771 -3.975 58.395 1.00 57.12 184 ALA A N 1
ATOM 1503 C CA . ALA A 1 184 ? -33.070 -5.229 58.200 1.00 57.12 184 ALA A CA 1
ATOM 1504 C C . ALA A 1 184 ? -33.263 -5.632 56.739 1.00 57.12 184 ALA A C 1
ATOM 1506 O O . ALA A 1 184 ? -34.186 -6.363 56.398 1.00 57.12 184 ALA A O 1
ATOM 1507 N N . VAL A 1 185 ? -32.413 -5.093 55.866 1.00 59.06 185 VAL A N 1
ATOM 1508 C CA . VAL A 1 185 ? -32.368 -5.516 54.467 1.00 59.06 185 VAL A CA 1
ATOM 1509 C C . VAL A 1 185 ? -31.722 -6.896 54.432 1.00 59.06 185 VAL A C 1
ATOM 1511 O O . VAL A 1 185 ? -30.531 -7.023 54.724 1.00 59.06 185 VAL A O 1
ATOM 1514 N N . ASP A 1 186 ? -32.496 -7.930 54.102 1.00 69.50 186 ASP A N 1
ATOM 1515 C CA . ASP A 1 186 ? -31.914 -9.233 53.801 1.00 69.50 186 ASP A CA 1
ATOM 1516 C C . ASP A 1 186 ? -31.181 -9.130 52.456 1.00 69.50 186 ASP A C 1
ATOM 1518 O O . ASP A 1 186 ? -31.782 -8.992 51.387 1.00 69.50 186 ASP A O 1
ATOM 1522 N N . GLU A 1 187 ? -29.851 -9.170 52.520 1.00 68.88 187 GLU A N 1
ATOM 1523 C CA . GLU A 1 187 ? -28.965 -9.133 51.357 1.00 68.88 187 GLU A CA 1
ATOM 1524 C C . GLU A 1 187 ? -29.331 -10.226 50.335 1.00 68.88 187 GLU A C 1
ATOM 1526 O O . GLU A 1 187 ? -29.212 -10.010 49.128 1.00 68.88 187 GLU A O 1
ATOM 1531 N N . LEU A 1 188 ? -29.856 -11.370 50.791 1.00 72.12 188 LEU A N 1
ATOM 1532 C CA . LEU A 1 188 ? -30.293 -12.463 49.924 1.00 72.12 188 LEU A CA 1
ATOM 1533 C C . LEU A 1 188 ? -31.568 -12.129 49.145 1.00 72.12 188 LEU A C 1
ATOM 1535 O O . LEU A 1 188 ? -31.680 -12.537 47.988 1.00 72.12 188 LEU A O 1
ATOM 1539 N N . GLU A 1 189 ? -32.514 -11.403 49.743 1.00 71.75 189 GLU A N 1
ATOM 1540 C CA . GLU A 1 189 ? -33.752 -10.988 49.069 1.00 71.75 189 GLU A CA 1
ATOM 1541 C C . GLU A 1 189 ? -33.455 -9.961 47.973 1.00 71.75 189 GLU A C 1
ATOM 1543 O O . GLU A 1 189 ? -33.987 -10.054 46.867 1.00 71.75 189 GLU A O 1
ATOM 1548 N N . VAL A 1 190 ? -32.528 -9.036 48.235 1.00 73.88 190 VAL A N 1
ATOM 1549 C CA . VAL A 1 190 ? -32.074 -8.055 47.238 1.00 73.88 190 VAL A CA 1
ATOM 1550 C C . VAL A 1 190 ? -31.337 -8.739 46.085 1.00 73.88 190 VAL A C 1
ATOM 1552 O O . VAL A 1 190 ? -31.613 -8.453 44.920 1.00 73.88 190 VAL A O 1
ATOM 1555 N N . ILE A 1 191 ? -30.430 -9.676 46.381 1.00 75.12 191 ILE A N 1
ATOM 1556 C CA . ILE A 1 191 ? -29.731 -10.465 45.355 1.00 75.12 191 ILE A CA 1
ATOM 1557 C C . ILE A 1 191 ? -30.737 -11.251 44.502 1.00 75.12 191 ILE A C 1
ATOM 1559 O O . ILE A 1 191 ? -30.619 -11.254 43.276 1.00 75.12 191 ILE A O 1
ATOM 1563 N N . ALA A 1 192 ? -31.743 -11.875 45.122 1.00 75.69 192 ALA A N 1
ATOM 1564 C CA . ALA A 1 192 ? -32.781 -12.618 44.413 1.00 75.69 192 ALA A CA 1
ATOM 1565 C C . ALA A 1 192 ? -33.605 -11.714 43.483 1.00 75.69 192 ALA A C 1
ATOM 1567 O O . ALA A 1 192 ? -33.771 -12.053 42.312 1.00 75.69 192 ALA A O 1
ATOM 1568 N N . ALA A 1 193 ? -34.031 -10.541 43.960 1.00 74.56 193 ALA A N 1
ATOM 1569 C CA . ALA A 1 193 ? -34.779 -9.574 43.159 1.00 74.56 193 ALA A CA 1
ATOM 1570 C C . ALA A 1 193 ? -33.967 -9.060 41.953 1.00 74.56 193 ALA A C 1
ATOM 1572 O O . ALA A 1 193 ? -34.500 -8.905 40.854 1.00 74.56 193 ALA A O 1
ATOM 1573 N N . ILE A 1 194 ? -32.653 -8.856 42.118 1.00 75.94 194 ILE A N 1
ATOM 1574 C CA . ILE A 1 194 ? -31.756 -8.476 41.015 1.00 75.94 194 ILE A CA 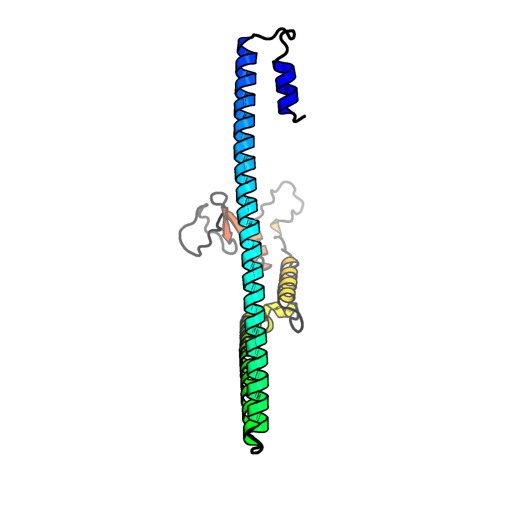1
ATOM 1575 C C . ILE A 1 194 ? -31.666 -9.597 39.970 1.00 75.94 194 ILE A C 1
ATOM 1577 O O . ILE A 1 194 ? -31.732 -9.317 38.773 1.00 75.94 194 ILE A O 1
ATOM 1581 N N . VAL A 1 195 ? -31.524 -10.856 40.398 1.00 77.25 195 VAL A N 1
ATOM 1582 C CA . VAL A 1 195 ? -31.458 -12.014 39.488 1.00 77.25 195 VAL A CA 1
ATOM 1583 C C . VAL A 1 195 ? -32.784 -12.221 38.755 1.00 77.25 195 VAL A C 1
ATOM 1585 O O . VAL A 1 195 ? -32.781 -12.463 37.548 1.00 77.25 195 VAL A O 1
ATOM 1588 N N . GLU A 1 196 ? -33.914 -12.082 39.449 1.00 79.56 196 GLU A N 1
ATOM 1589 C CA . GLU A 1 196 ? -35.256 -12.198 38.870 1.00 79.56 196 GLU A CA 1
ATOM 1590 C C . GLU A 1 196 ? -35.535 -11.097 37.835 1.00 79.56 196 GLU A C 1
ATOM 1592 O O . GLU A 1 196 ? -36.085 -11.372 36.767 1.00 79.56 196 GLU A O 1
ATOM 1597 N N . ALA A 1 197 ? -35.035 -9.880 38.073 1.00 73.44 197 ALA A N 1
ATOM 1598 C CA . ALA A 1 197 ? -35.039 -8.787 37.099 1.00 73.44 197 ALA A CA 1
ATOM 1599 C C . ALA A 1 197 ? -34.068 -9.003 35.912 1.00 73.44 197 ALA A C 1
ATOM 1601 O O . ALA A 1 197 ? -33.965 -8.158 35.018 1.00 73.44 197 ALA A O 1
ATOM 1602 N N . GLY A 1 198 ? -33.343 -10.128 35.878 1.00 73.69 198 GLY A N 1
ATOM 1603 C CA . GLY A 1 198 ? -32.379 -10.472 34.833 1.00 73.69 198 GLY A CA 1
ATOM 1604 C C . GLY A 1 198 ? -31.036 -9.747 34.958 1.00 73.69 198 GLY A C 1
ATOM 1605 O O . GLY A 1 198 ? -30.292 -9.668 33.974 1.00 73.69 198 GLY A O 1
ATOM 1606 N N . GLY A 1 199 ? -30.738 -9.192 36.135 1.00 74.31 199 GLY A N 1
ATOM 1607 C CA . GLY A 1 199 ? -29.451 -8.609 36.495 1.00 74.31 199 GLY A CA 1
ATOM 1608 C C . GLY A 1 199 ? -28.451 -9.662 36.985 1.00 74.31 199 GLY A C 1
ATOM 1609 O O . GLY A 1 199 ? -28.819 -10.757 37.408 1.00 74.31 199 GLY A O 1
ATOM 1610 N N . LYS A 1 200 ? -27.157 -9.326 36.934 1.00 78.00 200 LYS A N 1
ATOM 1611 C CA . LYS A 1 200 ? -26.075 -10.171 37.456 1.00 78.00 200 LYS A CA 1
ATOM 1612 C C . LYS A 1 200 ? -25.420 -9.485 38.664 1.00 78.00 200 LYS A C 1
ATOM 1614 O O . LYS A 1 200 ? -24.579 -8.610 38.456 1.00 78.00 200 LYS A O 1
ATOM 1619 N N . PRO A 1 201 ? -25.799 -9.834 39.906 1.00 78.19 201 PRO A N 1
ATOM 1620 C CA . PRO A 1 201 ? -25.188 -9.242 41.086 1.00 78.19 201 PRO A CA 1
ATOM 1621 C C . PRO A 1 201 ? -23.751 -9.751 41.237 1.00 78.19 201 PRO A C 1
ATOM 1623 O O . PRO A 1 201 ? -23.486 -10.953 41.179 1.00 78.19 201 PRO A O 1
ATOM 1626 N N . VAL A 1 202 ? -22.820 -8.819 41.421 1.00 76.56 202 VAL A N 1
ATOM 1627 C CA . VAL A 1 202 ? -21.392 -9.098 41.594 1.00 76.56 202 VAL A CA 1
ATOM 1628 C C . VAL A 1 202 ? -20.864 -8.358 42.813 1.00 76.56 202 VAL A C 1
ATOM 1630 O O . VAL A 1 202 ? -21.242 -7.216 43.073 1.00 76.56 202 VAL A O 1
ATOM 1633 N N . ALA A 1 203 ? -19.970 -9.004 43.555 1.00 75.12 203 ALA A N 1
ATOM 1634 C CA . ALA A 1 203 ? -19.219 -8.382 44.640 1.00 75.12 203 ALA A CA 1
ATOM 1635 C C . ALA A 1 203 ? -17.718 -8.564 44.425 1.00 75.12 203 ALA A C 1
ATOM 1637 O O . ALA A 1 203 ? -17.281 -9.496 43.760 1.00 75.12 203 ALA A O 1
ATOM 1638 N N . PHE A 1 204 ? -16.914 -7.689 45.022 1.00 73.75 204 PHE A N 1
ATOM 1639 C CA . PHE A 1 204 ? -15.457 -7.789 44.977 1.00 73.75 204 PHE A CA 1
ATOM 1640 C C . PHE A 1 204 ? -14.916 -8.239 46.329 1.00 73.75 204 PHE A C 1
ATOM 1642 O O . PHE A 1 204 ? -15.239 -7.665 47.376 1.00 73.75 204 PHE A O 1
ATOM 1649 N N . CYS A 1 205 ? -14.069 -9.268 46.310 1.00 71.50 205 CYS A N 1
ATOM 1650 C CA . CYS A 1 205 ? -13.383 -9.748 47.500 1.00 71.50 205 CYS A CA 1
ATOM 1651 C C . CYS A 1 205 ? -12.471 -8.651 48.061 1.00 71.50 205 CYS A C 1
ATOM 1653 O O . CYS A 1 205 ? -11.469 -8.299 47.450 1.00 71.50 205 CYS A O 1
ATOM 1655 N N . LYS A 1 206 ? -12.725 -8.180 49.284 1.00 70.75 206 LYS A N 1
ATOM 1656 C CA . LYS A 1 206 ? -11.909 -7.124 49.916 1.00 70.75 206 LYS A CA 1
ATOM 1657 C C . LYS A 1 206 ? -10.436 -7.497 50.140 1.00 70.75 206 LYS A C 1
ATOM 1659 O O . LYS A 1 206 ? -9.638 -6.623 50.457 1.00 70.75 206 LYS A O 1
ATOM 1664 N N . ARG A 1 207 ? -10.075 -8.780 50.015 1.00 67.44 207 ARG A N 1
ATOM 1665 C CA . ARG A 1 207 ? -8.719 -9.289 50.275 1.00 67.44 207 ARG A CA 1
ATOM 1666 C C . ARG A 1 207 ? -7.878 -9.499 49.015 1.00 67.44 207 ARG A C 1
ATOM 1668 O O . ARG A 1 207 ? -6.668 -9.328 49.082 1.00 67.44 207 ARG A O 1
ATOM 1675 N N . CYS A 1 208 ? -8.489 -9.908 47.905 1.00 75.62 208 CYS A N 1
ATOM 1676 C CA . CYS A 1 208 ? -7.777 -10.209 46.654 1.00 75.62 208 CYS A CA 1
ATOM 1677 C C . CYS A 1 208 ? -8.369 -9.517 45.420 1.00 75.62 208 CYS A C 1
ATOM 1679 O O . CYS A 1 208 ? -7.935 -9.806 44.310 1.00 75.62 208 CYS A O 1
ATOM 1681 N N . ASP A 1 209 ? -9.374 -8.663 45.617 1.00 71.25 209 ASP A N 1
ATOM 1682 C CA . ASP A 1 209 ? -10.099 -7.909 44.588 1.00 71.25 209 ASP A CA 1
ATOM 1683 C C . ASP A 1 209 ? -10.695 -8.765 43.457 1.00 71.25 209 ASP A C 1
ATOM 1685 O O . ASP A 1 209 ? -11.040 -8.286 42.381 1.00 71.25 209 ASP A O 1
ATOM 1689 N N . ARG A 1 210 ? -10.844 -10.071 43.705 1.00 70.19 210 ARG A N 1
ATOM 1690 C CA . ARG A 1 210 ? -11.474 -10.993 42.765 1.00 70.19 210 ARG A CA 1
ATOM 1691 C C . ARG A 1 210 ? -12.985 -10.757 42.740 1.00 70.19 210 ARG A C 1
ATOM 1693 O O . ARG A 1 210 ? -13.614 -10.675 43.797 1.00 70.19 210 ARG A O 1
ATOM 1700 N N . GLU A 1 211 ? -13.541 -10.695 41.534 1.00 76.00 211 GLU A N 1
ATOM 1701 C CA . GLU A 1 211 ? -14.983 -10.656 41.282 1.00 76.00 211 GLU A CA 1
ATOM 1702 C C . GLU A 1 211 ? -15.643 -11.971 41.727 1.00 76.00 211 GLU A C 1
ATOM 1704 O O . GLU A 1 211 ? -15.151 -13.066 41.443 1.00 76.00 211 GLU A O 1
ATOM 1709 N N . ILE A 1 212 ? -16.750 -11.849 42.452 1.00 71.94 212 ILE A N 1
ATOM 1710 C CA . ILE A 1 212 ? -17.550 -12.943 42.993 1.00 71.94 212 ILE A CA 1
ATOM 1711 C C . ILE A 1 212 ? -18.936 -12.850 42.370 1.00 71.94 212 ILE A C 1
ATOM 1713 O O . ILE A 1 212 ? -19.621 -11.835 42.508 1.00 71.94 212 ILE A O 1
ATOM 1717 N N . ASP A 1 213 ? -19.343 -13.926 41.704 1.00 75.50 213 ASP A N 1
ATOM 1718 C CA . ASP A 1 213 ? -20.678 -14.072 41.139 1.00 75.50 213 ASP A CA 1
ATOM 1719 C C . ASP A 1 213 ? -21.678 -14.417 42.253 1.00 75.50 213 ASP A C 1
ATOM 1721 O O . ASP A 1 213 ? -21.602 -15.495 42.845 1.00 75.50 213 ASP A O 1
ATOM 1725 N N . LEU A 1 214 ? -22.596 -13.494 42.554 1.00 72.38 214 LEU A N 1
ATOM 1726 C CA . LEU A 1 214 ? -23.605 -13.654 43.607 1.00 72.38 214 LEU A CA 1
ATOM 1727 C C . LEU A 1 214 ? -24.922 -14.242 43.086 1.00 72.38 214 LEU A C 1
ATOM 1729 O O . LEU A 1 214 ? -25.887 -14.344 43.838 1.00 72.38 214 LEU A O 1
ATOM 1733 N N . THR A 1 215 ? -24.988 -14.653 41.813 1.00 68.88 215 THR A N 1
ATOM 1734 C CA . THR A 1 215 ? -26.180 -15.326 41.255 1.00 68.88 215 THR A CA 1
ATOM 1735 C C . THR A 1 215 ? -26.532 -16.624 41.986 1.00 68.88 215 THR A C 1
ATOM 1737 O O . THR A 1 215 ? -27.673 -17.078 41.927 1.00 68.88 215 THR A O 1
ATOM 1740 N N . HIS A 1 216 ? -25.565 -17.220 42.686 1.00 65.88 216 HIS A N 1
ATOM 1741 C CA . HIS A 1 216 ? -25.734 -18.423 43.490 1.00 65.88 216 HIS A CA 1
ATOM 1742 C C . HIS A 1 216 ? -25.446 -18.088 44.951 1.00 65.88 216 HIS A C 1
ATOM 1744 O O . HIS A 1 216 ? -24.533 -17.314 45.237 1.00 65.88 216 HIS A O 1
ATOM 1750 N N . ARG A 1 217 ? -26.211 -18.683 45.880 1.00 58.97 217 ARG A N 1
ATOM 1751 C CA . ARG A 1 217 ? -26.023 -18.460 47.321 1.00 58.97 217 ARG A CA 1
ATOM 1752 C C . ARG A 1 217 ? -24.566 -18.752 47.703 1.00 58.97 217 ARG A C 1
ATOM 1754 O O . ARG A 1 217 ? -24.154 -19.907 47.575 1.00 58.97 217 ARG A O 1
ATOM 1761 N N . PRO A 1 218 ? -23.801 -17.756 48.182 1.00 55.41 218 PRO A N 1
ATOM 1762 C CA . PRO A 1 218 ? -22.469 -18.016 48.693 1.00 55.41 218 PRO A CA 1
ATOM 1763 C C . PRO A 1 218 ? -22.604 -18.897 49.940 1.00 55.41 218 PRO A C 1
ATOM 1765 O O . PRO A 1 218 ? -23.394 -18.613 50.837 1.00 55.41 218 PRO A O 1
ATOM 1768 N N . ASP A 1 219 ? -21.841 -19.982 49.992 1.00 56.09 219 ASP A N 1
ATOM 1769 C CA . ASP A 1 219 ? -21.861 -21.019 51.035 1.00 56.09 219 ASP A CA 1
ATOM 1770 C C . ASP A 1 219 ? -21.339 -20.552 52.411 1.00 56.09 219 ASP A C 1
ATOM 1772 O O . ASP A 1 219 ? -21.052 -21.362 53.292 1.00 56.09 219 ASP A O 1
ATOM 1776 N N . GLY A 1 220 ? -21.207 -19.239 52.613 1.00 53.28 220 GLY A N 1
ATOM 1777 C CA . GLY A 1 220 ? -20.686 -18.650 53.841 1.00 53.28 220 GLY A CA 1
ATOM 1778 C C . GLY A 1 220 ? -19.189 -18.881 54.057 1.00 53.28 220 GLY A C 1
ATOM 1779 O O . GLY A 1 220 ? -18.682 -18.542 55.126 1.00 53.28 220 GLY A O 1
ATOM 1780 N N . SER A 1 221 ? -18.448 -19.419 53.080 1.00 51.75 221 SER A N 1
ATOM 1781 C CA . SER A 1 221 ? -17.000 -19.572 53.213 1.00 51.75 221 SER A CA 1
ATOM 1782 C C . SER A 1 221 ? -16.297 -18.215 53.062 1.00 51.75 221 SER A C 1
ATOM 1784 O O . SER A 1 221 ? -16.109 -17.654 51.983 1.00 51.75 221 SER A O 1
ATOM 1786 N N . HIS A 1 222 ? -15.949 -17.629 54.206 1.00 45.06 222 HIS A N 1
ATOM 1787 C CA . HIS A 1 222 ? -15.327 -16.315 54.317 1.00 45.06 222 HIS A CA 1
ATOM 1788 C C . HIS A 1 222 ? -14.028 -16.190 53.490 1.00 45.06 222 HIS A C 1
ATOM 1790 O O . HIS A 1 222 ? -12.975 -16.691 53.868 1.00 45.06 222 HIS A O 1
ATOM 1796 N N . TYR A 1 223 ? -14.117 -15.465 52.373 1.00 55.69 223 TYR A N 1
ATOM 1797 C CA . TYR A 1 223 ? -13.061 -14.704 51.691 1.00 55.69 223 TYR A CA 1
ATOM 1798 C C . TYR A 1 223 ? -11.626 -15.279 51.690 1.00 55.69 223 TYR A C 1
ATOM 1800 O O . TYR A 1 223 ? -10.746 -14.778 52.392 1.00 55.69 223 TYR A O 1
ATOM 1808 N N . CYS A 1 224 ? -11.387 -16.253 50.803 1.00 57.69 224 CYS A N 1
ATOM 1809 C CA . CYS A 1 224 ? -10.298 -16.342 49.804 1.00 57.69 224 CYS A CA 1
ATOM 1810 C C . CYS A 1 224 ? -10.306 -17.764 49.186 1.00 57.69 224 CYS A C 1
ATOM 1812 O O . CYS A 1 224 ? -9.582 -18.647 49.624 1.00 57.69 224 CYS A O 1
ATOM 1814 N N . HIS A 1 225 ? -11.213 -17.945 48.219 1.00 60.91 225 HIS A N 1
ATOM 1815 C CA . HIS A 1 225 ? -11.541 -19.068 47.310 1.00 60.91 225 HIS A CA 1
ATOM 1816 C C . HIS A 1 225 ? -10.799 -20.426 47.422 1.00 60.91 225 HIS A C 1
ATOM 1818 O O . HIS A 1 225 ? -9.578 -20.493 47.297 1.00 60.91 225 HIS A O 1
ATOM 1824 N N . ALA A 1 226 ? -11.568 -21.523 47.486 1.00 48.88 226 ALA A N 1
ATOM 1825 C CA . ALA A 1 226 ? -11.120 -22.885 47.152 1.00 48.88 226 ALA A CA 1
ATOM 1826 C C . ALA A 1 226 ? -10.918 -23.052 45.621 1.00 48.88 226 ALA A C 1
ATOM 1828 O O . ALA A 1 226 ? -11.486 -22.268 44.853 1.00 48.88 226 ALA A O 1
ATOM 1829 N N . PRO A 1 227 ? -10.077 -24.005 45.163 1.00 44.47 227 PRO A N 1
ATOM 1830 C CA . PRO A 1 227 ? -9.584 -24.035 43.792 1.00 44.47 227 PRO A CA 1
ATOM 1831 C C . PRO A 1 227 ? -10.641 -24.542 42.800 1.00 44.47 227 PRO A C 1
ATOM 1833 O O . PRO A 1 227 ? -11.411 -25.448 43.099 1.00 44.47 227 PRO A O 1
ATOM 1836 N N . ASP A 1 228 ? -10.572 -23.964 41.599 1.00 47.06 228 ASP A N 1
ATOM 1837 C CA . ASP A 1 228 ? -11.055 -24.500 40.321 1.00 47.06 228 ASP A CA 1
ATOM 1838 C C . ASP A 1 228 ? -12.492 -24.173 39.878 1.00 47.06 228 ASP A C 1
ATOM 1840 O O . ASP A 1 228 ? -13.417 -24.963 40.025 1.00 47.06 228 ASP A O 1
ATOM 1844 N N . ALA A 1 229 ? -12.626 -23.040 39.175 1.00 39.56 229 ALA A N 1
ATOM 1845 C CA . ALA A 1 229 ? -13.148 -23.008 37.800 1.00 39.56 229 ALA A CA 1
ATOM 1846 C C . ALA A 1 229 ? -12.956 -21.608 37.173 1.00 39.56 229 ALA A C 1
ATOM 1848 O O . ALA A 1 229 ? -13.570 -20.641 37.606 1.00 39.56 229 ALA A O 1
ATOM 1849 N N . GLY A 1 230 ? -12.135 -21.503 36.120 1.00 40.34 230 GLY A N 1
ATOM 1850 C CA . GLY A 1 230 ? -12.155 -20.356 35.195 1.00 40.34 230 GLY A CA 1
ATOM 1851 C C . GLY A 1 230 ? -11.109 -19.269 35.450 1.00 40.34 230 GLY A C 1
ATOM 1852 O O . GLY A 1 230 ? -11.382 -18.230 36.039 1.00 40.34 230 GLY A O 1
ATOM 1853 N N . ILE A 1 231 ? -9.897 -19.503 34.954 1.00 42.41 231 ILE A N 1
ATOM 1854 C CA . ILE A 1 231 ? -8.786 -18.548 34.933 1.00 42.41 231 ILE A CA 1
ATOM 1855 C C . ILE A 1 231 ? -9.105 -17.392 33.973 1.00 42.41 231 ILE A C 1
ATOM 1857 O O . ILE A 1 231 ? -9.168 -17.615 32.768 1.00 42.41 231 ILE A O 1
ATOM 1861 N N . VAL A 1 232 ? -9.190 -16.160 34.486 1.00 39.91 232 VAL A N 1
ATOM 1862 C CA . VAL A 1 232 ? -8.771 -14.946 33.762 1.00 39.91 232 VAL A CA 1
ATOM 1863 C C . VAL A 1 232 ? -8.093 -14.016 34.769 1.00 39.91 232 VAL A C 1
ATOM 1865 O O . VAL A 1 232 ? -8.742 -13.367 35.584 1.00 39.91 232 VAL A O 1
ATOM 1868 N N . VAL A 1 233 ? -6.763 -13.991 34.742 1.00 38.88 233 VAL A N 1
ATOM 1869 C CA . VAL A 1 233 ? -5.959 -12.981 35.438 1.00 38.88 233 VAL A CA 1
ATOM 1870 C C . VAL A 1 233 ? -5.871 -11.786 34.489 1.00 38.88 233 VAL A C 1
ATOM 1872 O O . VAL A 1 233 ? -5.414 -11.949 33.357 1.00 38.88 233 VAL A O 1
ATOM 1875 N N . LYS A 1 234 ? -6.348 -10.606 34.901 1.00 38.62 234 LYS A N 1
ATOM 1876 C CA . LYS A 1 234 ? -6.085 -9.362 34.164 1.00 38.62 234 LYS A CA 1
ATOM 1877 C C . LYS A 1 234 ? -4.599 -9.035 34.314 1.00 38.62 234 LYS A C 1
ATOM 1879 O O . LYS A 1 234 ? -4.116 -8.940 35.437 1.00 38.62 234 LYS A O 1
ATOM 1884 N N . GLY A 1 235 ? -3.906 -8.946 33.182 1.00 42.97 235 GLY A N 1
ATOM 1885 C CA . GLY A 1 235 ? -2.533 -8.460 33.103 1.00 42.97 235 GLY A CA 1
ATOM 1886 C C . GLY A 1 235 ? -2.434 -6.975 33.452 1.00 42.97 235 GLY A C 1
ATOM 1887 O O . GLY A 1 235 ? -3.431 -6.253 33.356 1.00 42.97 235 GLY A O 1
ATOM 1888 N N . ASP A 1 236 ? -1.226 -6.607 33.874 1.00 34.56 236 ASP A N 1
ATOM 1889 C CA . ASP A 1 236 ? -0.760 -5.259 34.221 1.00 34.56 236 ASP A CA 1
ATOM 1890 C C . ASP A 1 236 ? -0.950 -4.221 33.101 1.00 34.56 236 ASP A C 1
ATOM 1892 O O . ASP A 1 236 ? -0.850 -4.594 31.905 1.00 34.56 236 ASP A O 1
#

Foldseek 3Di:
DPPLVVVLVVLPDPPPPDDPVVSVVVNVVSVVVVVVVVVVVVVVVVVVVVVVVVVVVVVVVVVVVVVVVVVVVVVVVVVVVVVVVVCPDDPVVVVVVVVVVVVVVVVVVVVVVVVVVVVVVVVVVVCVVQVCCVVDPLLVVVVCPPDDVVVSVVVSVVVVVPDDFDQDADPLQDDPPDPPDPSPRDPLRSLVSCVVSVHFDWDAQPPPRDIDTPVDPDPPPPGDDDDDDDDDDDDD

pLDDT: mean 74.2, std 14.47, range [34.56, 97.62]

Sequence (236 aa):
MTDIQALREELSNPAIGSNAHLRKIALSLLDDLEKEKGYSSAYEAEKWHYHGLAESEGERADRAEKRIEEEICRANREHHRGFMMACNHLKEHANVHYADAAEMEIAALRQRIAELERYRAAFTEQNDKTEWVQHDKRFAVVRPLGKHRADVLREYIEHLEAREFKVEMPESFYPDGDIDAPLAVDELEVIAAIVEAGGKPVAFCKRCDREIDLTHRPDGSHYCHAPDAGIVVKGD